Protein AF-A0A371ECV0-F1 (afdb_monomer_lite)

Foldseek 3Di:
DDQAQVNLLVCCCCPVQVFPHDADPCLVVLLVLLVVLVVVLVVDPDPLVLLVVVVQLPAAADPPDAWEKEWEKECDPQFPPPFRIKIKIATQGQWDDSVNLVLQLDRFDHPCVPVLALLDDPQTSCSVVNLVVWAQKKWKAAPNATWIFGQAQDPRRRHGRRRIDGDDPGNDPVSVDVRVPVPDDDTRRMMMMGRGDPVCPVVVLVSQQPDDLCSCVSRDRNFKYWYFYDYPDPVPGDHWTKIKGKDWDDPFPDDPFKTWTKIKIWMDTPPDDIDIWIWIKIKGKDADDPVRDDPSPVVHGIDMKIKIWTDDDDPDDDDDDRDIFIDDSPDPDDPRDPDDPPPPPPPDDDDDD

pLDDT: mean 78.39, std 19.93, range [19.22, 98.5]

Sequence (353 aa):
MEMRPKEHIEKIRRTKFSIGGEPNPLREDLHQATKNLSTELYAKDVHFLMELVQNAEDNKYVEGVRPSLEFIITSRDITATGAPATLLIFNNEKGFSPENVESICSVGRSTKKGNRSSGYIGEKGIGFKSVFLLTAYPYIFSNGYQIRFSEKPCPHCDIGYIVPEWVEEKPTLNDIKQIYGAGAGSLPTTTIILPLKPDKVKPVKQQLSSIHPEVLLFLSKIRHLSVREDNEDPEMNTVNAVSISREINFCTRKNMNAESYTLHLSAGENGGSEKECSYYMWKQKFPVRLENVVERREDVEEWVITLAFPNQERLQSGSSFPGVYAFLPTEMILSWLHQGRQLSWTISGTKGY

Secondary structure (DSSP, 8-state):
-PPPHHHHHHHHHHHHS-TTSSPPTTHHHHHHHHHHHHHHHHTS---HHHHHHHHHHHS---TT---EEEEEEES--TTSS--S-EEEEEE-SS---HHHHHHHTSSS--TTTT-GGGS----STTTTGGGGGT-SS-EEEETTEEEE--SSPPTTT---SS--EE-SSSS-HHHHHHHH-TT--SPPSEEEEEE--GGGHHHHHHHHHT--GGGGSS-SS--EEEEEE--SSGGG--S--EEEEEEEE-----BTTEEEEEEEEEEEETT-PPEEEEEEEEEEEEEPPGGG--GGGTT--EEEEEEEEEESS-SSSS--S-PPEEE----SS------S-------------

Radius of gyration: 22.37 Å; chains: 1; bounding box: 45×52×75 Å

Organism: Mucuna pruriens (NCBI:txid157652)

Structure (mmCIF, N/CA/C/O backbone):
data_AF-A0A371ECV0-F1
#
_entry.id   AF-A0A371ECV0-F1
#
loop_
_atom_site.group_PDB
_atom_site.id
_atom_site.type_symbol
_atom_site.label_atom_id
_atom_site.label_alt_id
_atom_site.label_comp_id
_atom_site.label_asym_id
_atom_site.label_entity_id
_atom_site.label_seq_id
_atom_site.pdbx_PDB_ins_code
_atom_site.Cartn_x
_atom_site.Cartn_y
_atom_site.Cartn_z
_atom_site.occupancy
_atom_site.B_iso_or_equiv
_atom_site.auth_seq_id
_atom_site.auth_comp_id
_atom_site.auth_asym_id
_atom_site.auth_atom_id
_atom_site.pdbx_PDB_model_num
ATOM 1 N N . MET A 1 1 ? 10.921 21.105 20.331 1.00 53.41 1 MET A N 1
ATOM 2 C CA . MET A 1 1 ? 10.938 19.637 20.479 1.00 53.41 1 MET A CA 1
ATOM 3 C C . MET A 1 1 ? 9.959 19.095 19.455 1.00 53.41 1 MET A C 1
ATOM 5 O O . MET A 1 1 ? 8.848 19.608 19.389 1.00 53.41 1 MET A O 1
ATOM 9 N N . GLU A 1 2 ? 10.402 18.199 18.580 1.00 75.94 2 GLU A N 1
ATOM 10 C CA . GLU A 1 2 ? 9.557 17.625 17.527 1.00 75.94 2 GLU A CA 1
ATOM 11 C C . GLU A 1 2 ? 8.497 16.710 18.168 1.00 75.94 2 GLU A C 1
ATOM 13 O O . GLU A 1 2 ? 8.803 15.976 19.108 1.00 75.94 2 GLU A O 1
ATOM 18 N N . MET A 1 3 ? 7.238 16.823 17.736 1.00 88.25 3 MET A N 1
ATOM 19 C CA . MET A 1 3 ? 6.114 16.068 18.308 1.00 88.25 3 MET A CA 1
ATOM 20 C C . MET A 1 3 ? 6.253 14.585 17.964 1.00 88.25 3 MET A C 1
ATOM 22 O O . MET A 1 3 ? 6.471 14.247 16.800 1.00 88.25 3 MET A O 1
ATOM 26 N N . ARG A 1 4 ? 6.103 13.687 18.945 1.00 95.75 4 ARG A N 1
ATOM 27 C CA . ARG A 1 4 ? 6.217 12.246 18.673 1.00 95.75 4 ARG A CA 1
ATOM 28 C C . ARG A 1 4 ? 5.058 11.772 17.784 1.00 95.75 4 ARG A C 1
ATOM 30 O O . ARG A 1 4 ? 3.947 12.279 17.941 1.00 95.75 4 ARG A O 1
ATOM 37 N N . PRO A 1 5 ? 5.245 10.746 16.928 1.00 97.06 5 PRO A N 1
ATOM 38 C CA . PRO A 1 5 ? 4.181 10.229 16.062 1.00 97.06 5 PRO A CA 1
ATOM 39 C C . PRO A 1 5 ? 2.868 9.921 16.797 1.00 97.06 5 PRO A C 1
ATOM 41 O O . PRO A 1 5 ? 1.806 10.337 16.348 1.00 97.06 5 PRO A O 1
ATOM 44 N N . LYS A 1 6 ? 2.926 9.284 17.975 1.00 97.50 6 LYS A N 1
ATOM 45 C CA . LYS A 1 6 ? 1.734 8.995 18.795 1.00 97.50 6 LYS A CA 1
ATOM 46 C C . LYS A 1 6 ? 1.015 10.260 19.267 1.00 97.50 6 LYS A C 1
ATOM 48 O O . LYS A 1 6 ? -0.201 10.353 19.161 1.00 97.50 6 LYS A O 1
ATOM 53 N N . GLU A 1 7 ? 1.765 11.254 19.740 1.00 97.44 7 GLU A N 1
ATOM 54 C CA . GLU A 1 7 ? 1.213 12.549 20.167 1.00 97.44 7 GLU A CA 1
ATOM 55 C C . GLU A 1 7 ? 0.573 13.293 18.995 1.00 97.44 7 GLU A C 1
ATOM 57 O O . GLU A 1 7 ? -0.466 13.930 19.157 1.00 97.44 7 GLU A O 1
ATOM 62 N N . HIS A 1 8 ? 1.160 13.174 17.803 1.00 97.44 8 HIS A N 1
ATOM 63 C CA . HIS A 1 8 ? 0.587 13.730 16.588 1.00 97.44 8 HIS A CA 1
ATOM 64 C C . HIS A 1 8 ? -0.753 13.068 16.235 1.00 97.44 8 HIS A C 1
ATOM 66 O O . HIS A 1 8 ? -1.715 13.774 15.940 1.00 97.44 8 HIS A O 1
ATOM 72 N N . ILE A 1 9 ? -0.864 11.740 16.343 1.00 97.75 9 ILE A N 1
ATOM 73 C CA . ILE A 1 9 ? -2.137 11.032 16.132 1.00 97.75 9 ILE A CA 1
ATOM 74 C C . ILE A 1 9 ? -3.191 11.447 17.159 1.00 97.75 9 ILE A C 1
ATOM 76 O O . ILE A 1 9 ? -4.319 11.756 16.775 1.00 97.75 9 ILE A O 1
ATOM 80 N N . GLU A 1 10 ? -2.834 11.535 18.440 1.00 96.44 10 GLU A N 1
ATOM 81 C CA . GLU A 1 10 ? -3.758 12.013 19.475 1.00 96.44 10 GLU A CA 1
ATOM 82 C C . GLU A 1 10 ? -4.194 13.462 19.233 1.00 96.44 10 GLU A C 1
ATOM 84 O O . GLU A 1 10 ? -5.368 13.802 19.397 1.00 96.44 10 GLU A O 1
ATOM 89 N N . LYS A 1 11 ? -3.284 14.317 18.750 1.00 95.88 11 LYS A N 1
ATOM 90 C CA . LYS A 1 11 ? -3.629 15.672 18.323 1.00 95.88 11 LYS A CA 1
ATOM 91 C C . LYS A 1 11 ? -4.649 15.645 17.187 1.00 95.88 11 LYS A C 1
ATOM 93 O O . LYS A 1 11 ? -5.666 16.311 17.329 1.00 95.88 11 LYS A O 1
ATOM 98 N N . ILE A 1 12 ? -4.435 14.864 16.124 1.00 95.12 12 ILE A N 1
ATOM 99 C CA . ILE A 1 12 ? -5.395 14.729 15.011 1.00 95.12 12 ILE A CA 1
ATOM 100 C C . ILE A 1 12 ? -6.765 14.284 15.535 1.00 95.12 12 ILE A C 1
ATOM 102 O O . ILE A 1 12 ? -7.786 14.888 15.205 1.00 95.12 12 ILE A O 1
ATOM 106 N N . ARG A 1 13 ? -6.800 13.250 16.382 1.00 95.38 13 ARG A N 1
ATOM 107 C CA . ARG A 1 13 ? -8.036 12.724 16.983 1.00 95.38 13 ARG A CA 1
ATOM 108 C C . ARG A 1 13 ? -8.786 13.795 17.772 1.00 95.38 13 ARG A C 1
ATOM 110 O O . ARG A 1 13 ? -9.998 13.939 17.607 1.00 95.38 13 ARG A O 1
ATOM 117 N N . ARG A 1 14 ? -8.070 14.591 18.565 1.00 94.12 14 ARG A N 1
ATOM 118 C CA . ARG A 1 14 ? -8.653 15.665 19.372 1.00 94.12 14 ARG A CA 1
ATOM 119 C C . ARG A 1 14 ? -9.079 16.877 18.545 1.00 94.12 14 ARG A C 1
ATOM 121 O O . ARG A 1 14 ? -10.154 17.410 18.779 1.00 94.12 14 ARG A O 1
ATOM 128 N N . THR A 1 15 ? -8.256 17.349 17.611 1.00 91.75 15 THR A N 1
ATOM 129 C CA . THR A 1 15 ? -8.499 18.620 16.907 1.00 91.75 15 THR A CA 1
ATOM 130 C C . THR A 1 15 ? -9.380 18.463 15.677 1.00 91.75 15 THR A C 1
ATOM 132 O O . THR A 1 15 ? -10.211 19.324 15.413 1.00 91.75 15 THR A O 1
ATOM 135 N N . LYS A 1 16 ? -9.209 17.381 14.912 1.00 90.31 16 LYS A N 1
ATOM 136 C CA . LYS A 1 16 ? -9.927 17.157 13.649 1.00 90.31 16 LYS A CA 1
ATOM 137 C C . LYS A 1 16 ? -11.247 16.425 13.854 1.00 90.31 16 LYS A C 1
ATOM 139 O O . LYS A 1 16 ? -12.219 16.698 13.156 1.00 90.31 16 LYS A O 1
ATOM 144 N N . PHE A 1 17 ? -11.269 15.498 14.808 1.00 91.94 17 PHE A N 1
ATOM 145 C CA . PHE A 1 17 ? -12.414 14.622 15.061 1.00 91.94 17 PHE A CA 1
ATOM 146 C C . PHE A 1 17 ? -13.107 14.890 16.402 1.00 91.94 17 PHE A C 1
ATOM 148 O O . PHE A 1 17 ? -14.064 14.191 16.726 1.00 91.94 17 PHE A O 1
ATOM 155 N N . SER A 1 18 ? -12.646 15.889 17.164 1.00 92.31 18 SER A N 1
ATOM 156 C CA . SER A 1 18 ? -13.195 16.274 18.473 1.00 92.31 18 SER A CA 1
ATOM 157 C C . SER A 1 18 ? -13.325 15.123 19.478 1.00 92.31 18 SER A C 1
ATOM 159 O O . SER A 1 18 ? -14.184 15.138 20.357 1.00 92.31 18 SER A O 1
ATOM 161 N N . ILE A 1 19 ? -12.471 14.101 19.375 1.00 91.50 19 ILE A N 1
ATOM 162 C CA . ILE A 1 19 ? -12.498 12.962 20.295 1.00 91.50 19 ILE A CA 1
ATOM 163 C C . ILE A 1 19 ? -11.961 13.417 21.659 1.00 91.50 19 ILE A C 1
ATOM 165 O O . ILE A 1 19 ? -10.854 13.947 21.751 1.00 91.50 19 ILE A O 1
ATOM 169 N N . GLY A 1 20 ? -12.750 13.207 22.718 1.00 87.31 20 GLY A N 1
ATOM 170 C CA . GLY A 1 20 ? -12.409 13.628 24.084 1.00 87.31 20 GLY A CA 1
ATOM 171 C C . GLY A 1 20 ? -12.594 15.127 24.356 1.00 87.31 20 GLY A C 1
ATOM 172 O O . GLY A 1 20 ? -12.085 15.625 25.358 1.00 87.31 20 GLY A O 1
ATOM 173 N N . GLY A 1 21 ? -13.283 15.849 23.469 1.00 85.94 21 GLY A N 1
ATOM 174 C CA . GLY A 1 21 ? -13.656 17.254 23.646 1.00 85.94 21 GLY A CA 1
ATOM 175 C C . GLY A 1 21 ? -15.133 17.500 23.340 1.00 85.94 21 GLY A C 1
ATOM 176 O O . GLY A 1 21 ? -15.927 16.562 23.280 1.00 85.94 21 GLY A O 1
ATOM 177 N N . GLU A 1 22 ? -15.487 18.769 23.134 1.00 82.81 22 GLU A N 1
ATOM 178 C CA . GLU A 1 22 ? -16.849 19.166 22.759 1.00 82.81 22 GLU A CA 1
ATOM 179 C C . GLU A 1 22 ? -17.249 18.612 21.380 1.00 82.81 22 GLU A C 1
ATOM 181 O O . GLU A 1 22 ? -16.405 18.571 20.476 1.00 82.81 22 GLU A O 1
ATOM 186 N N . PRO A 1 23 ? -18.521 18.218 21.177 1.00 77.19 23 PRO A N 1
ATOM 187 C CA . PRO A 1 23 ? -18.992 17.677 19.906 1.00 77.19 23 PRO A CA 1
ATOM 188 C C . PRO A 1 23 ? -18.685 18.600 18.718 1.00 77.19 23 PRO A C 1
ATOM 190 O O . PRO A 1 23 ? -18.975 19.794 18.747 1.00 77.19 23 PRO A O 1
ATOM 193 N N . ASN A 1 24 ? -18.122 18.039 17.642 1.00 80.69 24 ASN A N 1
ATOM 194 C CA . ASN A 1 24 ? -17.885 18.790 16.410 1.00 80.69 24 ASN A CA 1
ATOM 195 C C . ASN A 1 24 ? -19.232 19.130 15.737 1.00 80.69 24 ASN A C 1
ATOM 197 O O . ASN A 1 24 ? -19.946 18.194 15.365 1.00 80.69 24 ASN A O 1
ATOM 201 N N . PRO A 1 25 ? -19.572 20.413 15.507 1.00 80.44 25 PRO A N 1
ATOM 202 C CA . PRO A 1 25 ? -20.810 20.781 14.817 1.00 80.44 25 PRO A CA 1
ATOM 203 C C . PRO A 1 25 ? -20.871 20.268 13.368 1.00 80.44 25 PRO A C 1
ATOM 205 O O . PRO A 1 25 ? -21.957 20.085 12.839 1.00 80.44 25 PRO A O 1
ATOM 208 N N . LEU A 1 26 ? -19.725 19.980 12.737 1.00 81.81 26 LEU A N 1
ATOM 209 C CA . LEU A 1 26 ? -19.626 19.432 11.375 1.00 81.81 26 LEU A CA 1
ATOM 210 C C . LEU A 1 26 ? -19.550 17.895 11.344 1.00 81.81 26 LEU A C 1
ATOM 212 O O . LEU A 1 26 ? -19.159 17.302 10.337 1.00 81.81 26 LEU A O 1
ATOM 216 N N . ARG A 1 27 ? -19.859 17.222 12.459 1.00 83.00 27 ARG A N 1
ATOM 217 C CA . ARG A 1 27 ? -19.778 15.758 12.561 1.00 83.00 27 ARG A CA 1
ATOM 218 C C . ARG A 1 27 ? -20.684 15.059 11.549 1.00 83.00 27 ARG A C 1
ATOM 220 O O . ARG A 1 27 ? -20.231 14.118 10.902 1.00 83.00 27 ARG A O 1
ATOM 227 N N . GLU A 1 28 ? -21.928 15.511 11.412 1.00 82.06 28 GLU A N 1
ATOM 228 C CA . GLU A 1 28 ? -22.898 14.915 10.483 1.00 82.06 28 GLU A CA 1
ATOM 229 C C . GLU A 1 28 ? -22.454 15.079 9.025 1.00 82.06 28 GLU A C 1
ATOM 231 O O . GLU A 1 28 ? -22.480 14.112 8.264 1.00 82.06 28 GLU A O 1
ATOM 236 N N . ASP A 1 29 ? -21.936 16.255 8.658 1.00 84.12 29 ASP A N 1
ATOM 237 C CA . ASP A 1 29 ? -21.390 16.508 7.321 1.00 84.12 29 ASP A CA 1
ATOM 238 C C . ASP A 1 29 ? -20.205 15.587 7.010 1.00 84.12 29 ASP A C 1
ATOM 240 O O . ASP A 1 29 ? -20.117 15.014 5.922 1.00 84.12 29 ASP A O 1
ATOM 244 N N . LEU A 1 30 ? -19.294 15.400 7.972 1.00 85.06 30 LEU A N 1
ATOM 245 C CA . LEU A 1 30 ? -18.165 14.480 7.826 1.00 85.06 30 LEU A CA 1
ATOM 246 C C . LEU A 1 30 ? -18.630 13.027 7.715 1.00 85.06 30 LEU A C 1
ATOM 248 O O . LEU A 1 30 ? -18.122 12.293 6.864 1.00 85.06 30 LEU A O 1
ATOM 252 N N . HIS A 1 31 ? -19.607 12.617 8.525 1.00 84.50 31 HIS A N 1
ATOM 253 C CA . HIS A 1 31 ? -20.212 11.293 8.431 1.00 84.50 31 HIS A CA 1
ATOM 254 C C . HIS A 1 31 ? -20.798 11.068 7.030 1.00 84.50 31 HIS A C 1
ATOM 256 O O . HIS A 1 31 ? -20.428 10.108 6.346 1.00 84.50 31 HIS A O 1
ATOM 262 N N . GLN A 1 32 ? -21.620 11.999 6.541 1.00 83.06 32 GLN A N 1
ATOM 263 C CA . GLN A 1 32 ? -22.223 11.911 5.214 1.00 83.06 32 GLN A CA 1
ATOM 264 C C . GLN A 1 32 ? -21.167 11.926 4.099 1.00 83.06 32 GLN A C 1
ATOM 266 O O . GLN A 1 32 ? -21.267 11.154 3.144 1.00 83.06 32 GLN A O 1
ATOM 271 N N . ALA A 1 33 ? -20.107 12.72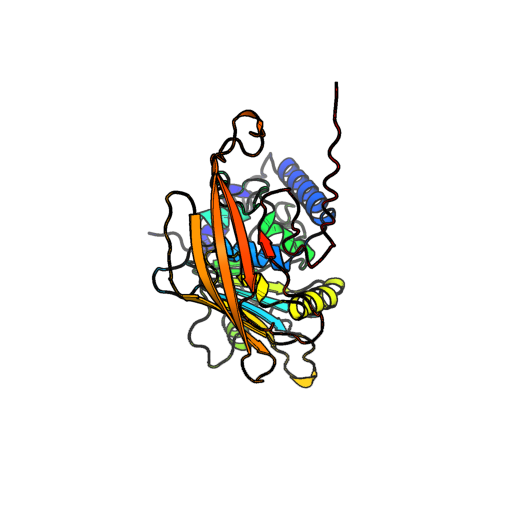5 4.234 1.00 84.75 33 ALA A N 1
ATOM 272 C CA . ALA A 1 33 ? -19.000 12.742 3.283 1.00 84.75 33 ALA A CA 1
ATOM 273 C C . ALA A 1 33 ? -18.264 11.390 3.233 1.00 84.75 33 ALA A C 1
ATOM 275 O O . ALA A 1 33 ? -17.929 10.910 2.149 1.00 84.75 33 ALA A O 1
ATOM 276 N N . THR A 1 34 ? -18.060 10.727 4.378 1.00 83.75 34 THR A N 1
ATOM 277 C CA . THR A 1 34 ? -17.475 9.373 4.408 1.00 83.75 34 THR A CA 1
ATOM 278 C C . THR A 1 34 ? -18.406 8.295 3.850 1.00 83.75 34 THR A C 1
ATOM 280 O O . THR A 1 34 ? -17.932 7.352 3.218 1.00 83.75 34 THR A O 1
ATOM 283 N N . LYS A 1 35 ? -19.726 8.455 3.994 1.00 81.81 35 LYS A N 1
ATOM 284 C CA . LYS A 1 35 ? -20.732 7.573 3.379 1.00 81.81 35 LYS A CA 1
ATOM 285 C C . LYS A 1 35 ? -20.807 7.738 1.855 1.00 81.81 35 LYS A C 1
ATOM 287 O O . LYS A 1 35 ? -20.969 6.767 1.119 1.00 81.81 35 LYS A O 1
ATOM 292 N N . ASN A 1 36 ? -20.645 8.961 1.359 1.00 80.62 36 ASN A N 1
ATOM 293 C CA . ASN A 1 36 ? -20.544 9.208 -0.078 1.00 80.62 36 ASN A CA 1
ATOM 294 C C . ASN A 1 36 ? -19.244 8.610 -0.635 1.00 80.62 36 ASN A C 1
ATOM 296 O O . ASN A 1 36 ? -19.271 7.924 -1.653 1.00 80.62 36 ASN A O 1
ATOM 300 N N . LEU A 1 37 ? -18.126 8.782 0.085 1.00 79.75 37 LEU A N 1
ATOM 301 C CA . LEU A 1 37 ? -16.847 8.156 -0.253 1.00 79.75 37 LEU A CA 1
ATOM 302 C C . LEU A 1 37 ? -16.967 6.630 -0.354 1.00 79.75 37 LEU A C 1
ATOM 304 O O . LEU A 1 37 ? -16.454 6.056 -1.309 1.00 79.75 37 LEU A O 1
ATOM 308 N N . SER A 1 38 ? -17.634 5.966 0.595 1.00 78.81 38 SER A N 1
ATOM 309 C CA . SER A 1 38 ? -17.817 4.512 0.525 1.00 78.81 38 SER A CA 1
ATOM 310 C C . SER A 1 38 ? -18.621 4.100 -0.707 1.00 78.81 38 SER A C 1
ATOM 312 O O . SER A 1 38 ? -18.230 3.173 -1.410 1.00 78.81 38 SER A O 1
ATOM 314 N N . THR A 1 39 ? -19.687 4.834 -1.029 1.00 77.88 39 THR A N 1
ATOM 315 C CA . THR A 1 39 ? -20.500 4.585 -2.228 1.00 77.88 39 THR A CA 1
ATOM 316 C C . THR A 1 39 ? -19.664 4.706 -3.507 1.00 77.88 39 THR A C 1
ATOM 318 O O . THR A 1 39 ? -19.722 3.827 -4.364 1.00 77.88 39 THR A O 1
ATOM 321 N N . GLU A 1 40 ? -18.829 5.745 -3.618 1.00 73.31 40 GLU A N 1
ATOM 322 C CA . GLU A 1 40 ? -17.918 5.921 -4.758 1.00 73.31 40 GLU A CA 1
ATOM 323 C C . GLU A 1 40 ? -16.847 4.826 -4.842 1.00 73.31 40 GLU A C 1
ATOM 325 O O . GLU A 1 40 ? -16.515 4.377 -5.938 1.00 73.31 40 GLU A O 1
ATOM 330 N N . LEU A 1 41 ? -16.309 4.389 -3.698 1.00 74.81 41 LEU A N 1
ATOM 331 C CA . LEU A 1 41 ? -15.322 3.311 -3.637 1.00 74.81 41 LEU A CA 1
ATOM 332 C C . LEU A 1 41 ? -15.897 2.008 -4.197 1.00 74.81 41 LEU A C 1
ATOM 334 O O . LEU A 1 41 ? -15.266 1.384 -5.046 1.00 74.81 41 LEU A O 1
ATOM 338 N N . TYR A 1 42 ? -17.094 1.620 -3.750 1.00 70.25 42 TYR A N 1
ATOM 339 C CA . TYR A 1 42 ? -17.726 0.352 -4.125 1.00 70.25 42 TYR A CA 1
ATOM 340 C C . TYR A 1 42 ? -18.332 0.340 -5.534 1.00 70.25 42 TYR A C 1
ATOM 342 O O . TYR A 1 42 ? -18.571 -0.736 -6.074 1.00 70.25 42 TYR A O 1
ATOM 350 N N . ALA A 1 43 ? -18.552 1.505 -6.147 1.00 65.75 43 ALA A N 1
ATOM 351 C CA . ALA A 1 43 ? -19.011 1.611 -7.532 1.00 65.75 43 ALA A CA 1
ATOM 352 C C . ALA A 1 43 ? -17.880 1.467 -8.569 1.00 65.75 43 ALA A C 1
ATOM 354 O O . ALA A 1 43 ? -18.151 1.417 -9.768 1.00 65.75 43 ALA A O 1
ATOM 355 N N . LYS A 1 44 ? -16.614 1.459 -8.137 1.00 62.28 44 LYS A N 1
ATOM 356 C CA . LYS A 1 44 ? -15.456 1.511 -9.029 1.00 62.28 44 LYS A CA 1
ATOM 357 C C . LYS A 1 44 ? -14.927 0.105 -9.328 1.00 62.28 44 LYS A C 1
ATOM 359 O O . LYS A 1 44 ? -14.602 -0.650 -8.413 1.00 62.28 44 LYS A O 1
ATOM 364 N N . ASP A 1 45 ? -14.740 -0.201 -10.610 1.00 57.38 45 ASP A N 1
ATOM 365 C CA . ASP A 1 45 ? -13.907 -1.326 -11.041 1.00 57.38 45 ASP A CA 1
ATOM 366 C C . ASP A 1 45 ? -12.441 -0.983 -10.751 1.00 57.38 45 ASP A C 1
ATOM 368 O O . ASP A 1 45 ? -11.806 -0.191 -11.453 1.00 57.38 45 ASP A O 1
ATOM 372 N N . VAL A 1 46 ? -11.914 -1.512 -9.646 1.00 59.50 46 VAL A N 1
ATOM 373 C CA . VAL A 1 46 ? -10.574 -1.166 -9.163 1.00 59.50 46 VAL A CA 1
ATOM 374 C C . VAL A 1 46 ? -9.582 -2.293 -9.422 1.00 59.50 46 VAL A C 1
ATOM 376 O O . VAL A 1 46 ? -9.647 -3.371 -8.830 1.00 59.50 46 VAL A O 1
ATOM 379 N N . HIS A 1 47 ? -8.574 -1.989 -10.238 1.00 71.50 47 HIS A N 1
ATOM 380 C CA . HIS A 1 47 ? -7.316 -2.731 -10.274 1.00 71.50 47 HIS A CA 1
ATOM 381 C C . HIS A 1 47 ? -6.460 -2.347 -9.057 1.00 71.50 47 HIS A C 1
ATOM 383 O O . HIS A 1 47 ? -5.548 -1.527 -9.172 1.00 71.50 47 HIS A O 1
ATOM 389 N N . PHE A 1 48 ? -6.764 -2.917 -7.883 1.00 79.19 48 PHE A N 1
ATOM 390 C CA . PHE A 1 48 ? -6.143 -2.515 -6.608 1.00 79.19 48 PHE A CA 1
ATOM 391 C C . PHE A 1 48 ? -4.616 -2.574 -6.663 1.00 79.19 48 PHE A C 1
ATOM 393 O O . PHE A 1 48 ? -3.935 -1.709 -6.117 1.00 79.19 48 PHE A O 1
ATOM 400 N N . LEU A 1 49 ? -4.078 -3.585 -7.352 1.00 83.44 49 LEU A N 1
ATOM 401 C CA . LEU A 1 49 ? -2.645 -3.780 -7.469 1.00 83.44 49 LEU A CA 1
ATOM 402 C C . LEU A 1 49 ? -1.990 -2.576 -8.148 1.00 83.44 49 LEU A C 1
ATOM 404 O O . LEU A 1 49 ? -1.014 -2.038 -7.635 1.00 83.44 49 LEU A O 1
ATOM 408 N N . MET A 1 50 ? -2.553 -2.121 -9.269 1.00 80.69 50 MET A N 1
ATOM 409 C CA . MET A 1 50 ? -2.011 -0.977 -9.998 1.00 80.69 50 MET A CA 1
ATOM 410 C C . MET A 1 50 ? -2.135 0.314 -9.197 1.00 80.69 50 MET A C 1
ATOM 412 O O . MET A 1 50 ? -1.236 1.144 -9.264 1.00 80.69 50 MET A O 1
ATOM 416 N N . GLU A 1 51 ? -3.186 0.477 -8.392 1.00 81.50 51 GLU A N 1
ATOM 417 C CA . GLU A 1 51 ? -3.297 1.631 -7.495 1.00 81.50 51 GLU A CA 1
ATOM 418 C C . GLU A 1 51 ? -2.230 1.608 -6.386 1.00 81.50 51 GLU A C 1
ATOM 420 O O . GLU A 1 51 ? -1.647 2.643 -6.070 1.00 81.50 51 GLU A O 1
ATOM 425 N N . LEU A 1 52 ? -1.909 0.436 -5.827 1.00 87.62 52 LEU A N 1
ATOM 426 C CA . LEU A 1 52 ? -0.816 0.287 -4.858 1.00 87.62 52 LEU A CA 1
ATOM 427 C C . LEU A 1 52 ? 0.556 0.545 -5.498 1.00 87.62 52 LEU A C 1
ATOM 429 O O . LEU A 1 52 ? 1.382 1.243 -4.909 1.00 87.62 52 LEU A O 1
ATOM 433 N N . VAL A 1 53 ? 0.778 0.048 -6.720 1.00 87.75 53 VAL A N 1
ATOM 434 C CA . VAL A 1 53 ? 1.989 0.332 -7.506 1.00 87.75 53 VAL A CA 1
ATOM 435 C C . VAL A 1 53 ? 2.115 1.829 -7.785 1.00 87.75 53 VAL A C 1
ATOM 437 O O . VAL A 1 53 ? 3.187 2.394 -7.595 1.00 87.75 53 VAL A O 1
ATOM 440 N N . GLN A 1 54 ? 1.025 2.496 -8.169 1.00 82.62 54 GLN A N 1
ATOM 441 C CA . GLN A 1 54 ? 0.999 3.945 -8.390 1.00 82.62 54 GLN A CA 1
ATOM 442 C C . GLN A 1 54 ? 1.254 4.738 -7.107 1.00 82.62 54 GLN A C 1
ATOM 444 O O . GLN A 1 54 ? 1.989 5.722 -7.129 1.00 82.62 54 GLN A O 1
ATOM 449 N N . ASN A 1 55 ? 0.697 4.303 -5.974 1.00 84.69 55 ASN A N 1
ATOM 450 C CA . ASN A 1 55 ? 0.974 4.933 -4.685 1.00 84.69 55 ASN A CA 1
ATOM 451 C C . ASN A 1 55 ? 2.472 4.881 -4.357 1.00 84.69 55 ASN A C 1
ATOM 453 O O . ASN A 1 55 ? 3.028 5.898 -3.949 1.00 84.69 55 ASN A O 1
ATOM 457 N N . ALA A 1 56 ? 3.131 3.745 -4.600 1.00 89.44 56 ALA A N 1
ATOM 458 C CA . ALA A 1 56 ? 4.577 3.627 -4.439 1.00 89.44 56 ALA A CA 1
ATOM 459 C C . ALA A 1 56 ? 5.342 4.481 -5.471 1.00 89.44 56 ALA A C 1
ATOM 461 O O . ALA A 1 56 ? 6.262 5.210 -5.122 1.00 89.44 56 ALA A O 1
ATOM 462 N N . GLU A 1 57 ? 4.930 4.472 -6.736 1.00 85.12 57 GLU A N 1
ATOM 463 C CA . GLU A 1 57 ? 5.535 5.286 -7.796 1.00 85.12 57 GLU A CA 1
ATOM 464 C C . GLU A 1 57 ? 5.487 6.797 -7.493 1.00 85.12 57 GLU A C 1
ATOM 466 O O . GLU A 1 57 ? 6.424 7.542 -7.798 1.00 85.12 57 GLU A O 1
ATOM 471 N N . ASP A 1 58 ? 4.440 7.261 -6.815 1.00 83.94 58 ASP A N 1
ATOM 472 C CA . ASP A 1 58 ? 4.291 8.658 -6.414 1.00 83.94 58 ASP A CA 1
ATOM 473 C C . ASP A 1 58 ? 5.147 9.051 -5.199 1.00 83.94 58 ASP A C 1
ATOM 475 O O . ASP A 1 58 ? 5.378 10.247 -4.981 1.00 83.94 58 ASP A O 1
ATOM 479 N N . ASN A 1 59 ? 5.687 8.084 -4.454 1.00 89.31 59 ASN A N 1
ATOM 480 C CA . ASN A 1 59 ? 6.495 8.344 -3.266 1.00 89.31 59 ASN A CA 1
ATOM 481 C C . ASN A 1 59 ? 7.838 9.015 -3.588 1.00 89.31 59 ASN A C 1
ATOM 483 O O . ASN A 1 59 ? 8.288 9.131 -4.739 1.00 89.31 59 ASN A O 1
ATOM 487 N N . LYS A 1 60 ? 8.491 9.504 -2.531 1.00 91.44 60 LYS A N 1
ATOM 488 C CA . LYS A 1 60 ? 9.842 10.067 -2.593 1.00 91.44 60 LYS A CA 1
ATOM 489 C C . LYS A 1 60 ? 10.831 9.043 -2.059 1.00 91.44 60 LYS A C 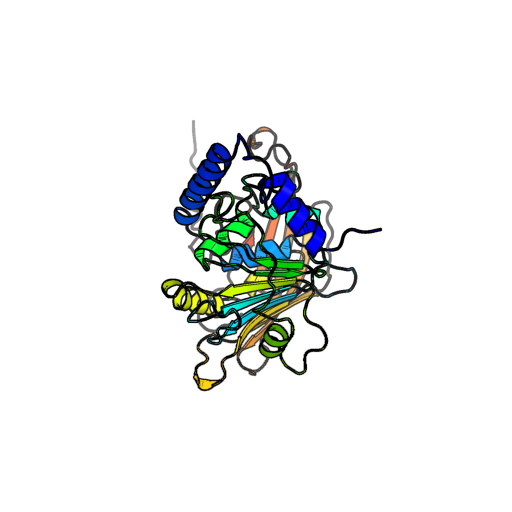1
ATOM 491 O O . LYS A 1 60 ? 10.633 8.498 -0.982 1.00 91.44 60 LYS A O 1
ATOM 496 N N . TYR A 1 61 ? 11.936 8.860 -2.767 1.00 93.94 61 TYR A N 1
ATOM 497 C CA . TYR A 1 61 ? 13.011 7.953 -2.374 1.00 93.94 61 TYR A CA 1
ATOM 498 C C . TYR A 1 61 ? 14.258 8.753 -1.998 1.00 93.94 61 TYR A C 1
ATOM 500 O O . TYR A 1 61 ? 14.432 9.895 -2.435 1.00 93.94 61 TYR A O 1
ATOM 508 N N . VAL A 1 62 ? 15.092 8.193 -1.123 1.00 94.00 62 VAL A N 1
ATOM 509 C CA . VAL A 1 62 ? 16.409 8.763 -0.803 1.00 94.00 62 VAL A CA 1
ATOM 510 C C . VAL A 1 62 ? 17.316 8.621 -2.028 1.00 94.00 62 VAL A C 1
ATOM 512 O O . VAL A 1 62 ? 17.178 7.678 -2.802 1.00 94.00 62 VAL A O 1
ATOM 515 N N . GLU A 1 63 ? 18.222 9.568 -2.250 1.00 91.81 63 GLU A N 1
ATOM 516 C CA . GLU A 1 63 ? 19.171 9.462 -3.358 1.00 91.81 63 GLU A CA 1
ATOM 517 C C . GLU A 1 63 ? 20.094 8.247 -3.172 1.00 91.81 63 GLU A C 1
ATOM 519 O O . GLU A 1 63 ? 20.475 7.907 -2.054 1.00 91.81 63 GLU A O 1
ATOM 524 N N . GLY A 1 64 ? 20.414 7.555 -4.266 1.00 89.25 64 GLY A N 1
ATOM 525 C CA . GLY A 1 64 ? 21.283 6.375 -4.247 1.00 89.25 64 GLY A CA 1
ATOM 526 C C . GLY A 1 64 ? 20.614 5.065 -3.811 1.00 89.25 64 GLY A C 1
ATOM 527 O O . GLY A 1 64 ? 21.190 4.005 -4.046 1.00 89.25 64 GLY A O 1
ATOM 528 N N . VAL A 1 65 ? 19.396 5.084 -3.252 1.00 91.88 65 VAL A N 1
ATOM 529 C CA . VAL A 1 65 ? 18.652 3.838 -2.992 1.00 91.88 65 VAL A CA 1
ATOM 530 C C . VAL A 1 65 ? 17.980 3.348 -4.270 1.00 91.88 65 VAL A C 1
ATOM 532 O O . VAL A 1 65 ? 17.578 4.139 -5.123 1.00 91.88 65 VAL A O 1
ATOM 535 N N . ARG A 1 66 ? 17.820 2.031 -4.399 1.00 93.12 66 ARG A N 1
ATOM 536 C CA . ARG A 1 66 ? 17.043 1.414 -5.478 1.00 93.12 66 ARG A CA 1
ATOM 537 C C . ARG A 1 66 ? 15.571 1.330 -5.045 1.00 93.12 66 ARG A C 1
ATOM 539 O O . ARG A 1 66 ? 15.287 0.525 -4.162 1.00 93.12 66 ARG A O 1
ATOM 546 N N . PRO A 1 67 ? 14.635 2.109 -5.625 1.00 95.75 67 PRO A N 1
ATOM 547 C CA . PRO A 1 67 ? 13.232 2.077 -5.212 1.00 95.75 67 PRO A CA 1
ATOM 548 C C . PRO A 1 67 ? 12.611 0.695 -5.437 1.00 95.75 67 PRO A C 1
ATOM 550 O O . PRO A 1 67 ? 12.658 0.175 -6.557 1.00 95.75 67 PRO A O 1
ATOM 553 N N . SER A 1 68 ? 12.040 0.109 -4.388 1.00 95.50 68 SER A N 1
ATOM 554 C CA . SER A 1 68 ? 11.501 -1.251 -4.394 1.00 95.50 68 SER A CA 1
ATOM 555 C C . SER A 1 68 ? 10.114 -1.322 -3.769 1.00 95.50 68 SER A C 1
ATOM 557 O O . SER A 1 68 ? 9.830 -0.660 -2.770 1.00 95.50 68 SER A O 1
ATOM 559 N N . LEU A 1 69 ? 9.254 -2.145 -4.360 1.00 96.50 69 LEU A N 1
ATOM 560 C CA . LEU A 1 69 ? 7.918 -2.453 -3.867 1.00 96.50 69 LEU A CA 1
ATOM 561 C C . LEU A 1 69 ? 7.768 -3.967 -3.750 1.00 96.50 69 LEU A C 1
ATOM 563 O O . LEU A 1 69 ? 7.942 -4.680 -4.729 1.00 96.50 69 LEU A O 1
ATOM 567 N N . GLU A 1 70 ? 7.435 -4.456 -2.567 1.00 96.44 70 GLU A N 1
ATOM 568 C CA . GLU A 1 70 ? 7.292 -5.886 -2.317 1.00 96.44 70 GLU A CA 1
ATOM 569 C C . GLU A 1 70 ? 5.904 -6.200 -1.765 1.00 96.44 70 GLU A C 1
ATOM 571 O O . GLU A 1 70 ? 5.438 -5.540 -0.837 1.00 96.44 70 GLU A O 1
ATOM 576 N N . PHE A 1 71 ? 5.260 -7.220 -2.326 1.00 97.12 71 PHE A N 1
ATOM 577 C CA . PHE A 1 71 ? 3.998 -7.767 -1.846 1.00 97.12 71 PHE A CA 1
ATOM 578 C C . PHE A 1 71 ? 4.245 -9.144 -1.233 1.00 97.12 71 PHE A C 1
ATOM 580 O O . PHE A 1 71 ? 4.762 -10.046 -1.892 1.00 97.12 71 PHE A O 1
ATOM 587 N N . ILE A 1 72 ? 3.834 -9.324 0.018 1.00 96.75 72 ILE A N 1
ATOM 588 C CA . ILE A 1 72 ? 3.845 -10.621 0.693 1.00 96.75 72 ILE A CA 1
ATOM 589 C C . ILE A 1 72 ? 2.428 -10.928 1.141 1.00 96.75 72 ILE A C 1
ATOM 591 O O . ILE A 1 72 ? 1.842 -10.157 1.897 1.00 96.75 72 ILE A O 1
ATOM 595 N N . ILE A 1 73 ? 1.870 -12.047 0.695 1.00 96.88 73 ILE A N 1
ATOM 596 C CA . ILE A 1 73 ? 0.600 -12.552 1.220 1.00 96.88 73 ILE A CA 1
ATOM 597 C C . ILE A 1 73 ? 0.851 -13.758 2.123 1.00 96.88 73 ILE A C 1
ATOM 599 O O . ILE A 1 73 ? 1.694 -14.594 1.824 1.00 96.88 73 ILE A O 1
ATOM 603 N N . THR A 1 74 ? 0.138 -13.840 3.241 1.00 96.19 74 THR A N 1
ATOM 604 C CA . THR A 1 74 ? 0.251 -14.939 4.209 1.00 96.19 74 THR A CA 1
ATOM 605 C C . THR A 1 74 ? -1.130 -15.343 4.713 1.00 96.19 74 THR A C 1
ATOM 607 O O . THR A 1 74 ? -2.014 -14.495 4.836 1.00 96.19 74 THR A O 1
ATOM 610 N N . SER A 1 75 ? -1.338 -16.622 5.022 1.00 95.38 75 SER A N 1
ATOM 611 C CA . SER A 1 75 ? -2.525 -17.118 5.731 1.00 95.38 75 SER A CA 1
ATOM 612 C C . SER A 1 75 ? -2.506 -16.784 7.226 1.00 95.38 75 SER A C 1
ATOM 614 O O . SER A 1 75 ? -3.520 -16.934 7.904 1.00 95.38 75 SER A O 1
ATOM 616 N N . ARG A 1 76 ? -1.368 -16.313 7.753 1.00 93.75 76 ARG A N 1
ATOM 617 C CA . ARG A 1 76 ? -1.222 -15.937 9.160 1.00 93.75 76 ARG A CA 1
ATOM 618 C C . ARG A 1 76 ? -1.984 -14.647 9.460 1.00 93.75 76 ARG A C 1
ATOM 620 O O . ARG A 1 76 ? -1.777 -13.613 8.815 1.00 93.75 76 ARG A O 1
ATOM 627 N N . ASP A 1 77 ? -2.821 -14.677 10.493 1.00 94.31 77 ASP A N 1
ATOM 628 C CA . ASP A 1 77 ? -3.460 -13.471 11.021 1.00 94.31 77 ASP A CA 1
ATOM 629 C C . ASP A 1 77 ? -2.561 -12.787 12.055 1.00 94.31 77 ASP A C 1
ATOM 631 O O . ASP A 1 77 ? -2.721 -12.927 13.268 1.00 94.31 77 ASP A O 1
ATOM 635 N N . ILE A 1 78 ? -1.610 -11.996 11.563 1.00 94.88 78 ILE A N 1
ATOM 636 C CA . ILE A 1 78 ? -0.728 -11.193 12.421 1.00 94.88 78 ILE A CA 1
ATOM 637 C C . ILE A 1 78 ? -1.454 -10.014 13.091 1.00 94.88 78 ILE A C 1
ATOM 639 O O . ILE A 1 78 ? -0.899 -9.369 13.980 1.00 94.88 78 ILE A O 1
ATOM 643 N N . THR A 1 79 ? -2.680 -9.708 12.658 1.00 96.38 79 THR A N 1
ATOM 644 C CA . THR A 1 79 ? -3.464 -8.553 13.118 1.00 96.38 79 THR A CA 1
ATOM 645 C C . THR A 1 79 ? -4.469 -8.896 14.216 1.00 96.38 79 THR A C 1
ATOM 647 O O . THR A 1 79 ? -5.015 -7.978 14.824 1.00 96.38 79 THR A O 1
ATOM 650 N N . ALA A 1 80 ? -4.702 -10.189 14.475 1.00 95.31 80 ALA A N 1
ATOM 651 C CA . ALA A 1 80 ? -5.729 -10.702 15.385 1.00 95.31 80 ALA A CA 1
ATOM 652 C C . ALA A 1 80 ? -7.148 -10.186 15.058 1.00 95.31 80 ALA A C 1
ATOM 654 O O . ALA A 1 80 ? -7.953 -9.923 15.951 1.00 95.31 80 ALA A O 1
ATOM 655 N N . THR A 1 81 ? -7.456 -10.019 13.768 1.00 94.44 81 THR A N 1
ATOM 656 C CA . THR A 1 81 ? -8.769 -9.547 13.287 1.00 94.44 81 THR A CA 1
ATOM 657 C C . THR A 1 81 ? -9.700 -10.680 12.840 1.00 94.44 81 THR A C 1
ATOM 659 O O . THR A 1 81 ? -10.851 -10.421 12.487 1.00 94.44 81 THR A O 1
ATOM 662 N N . GLY A 1 82 ? -9.231 -11.930 12.862 1.00 95.56 82 GLY A N 1
ATOM 663 C CA . GLY A 1 82 ? -9.923 -13.098 12.318 1.00 95.56 82 GLY A CA 1
ATOM 664 C C . GLY A 1 82 ? -9.830 -13.201 10.794 1.00 95.56 82 GLY A C 1
ATOM 665 O O . GLY A 1 82 ? -10.654 -13.874 10.173 1.00 95.56 82 GLY A O 1
ATOM 666 N N . ALA A 1 83 ? -8.876 -12.504 10.171 1.00 95.88 83 ALA A N 1
ATOM 667 C CA . ALA A 1 83 ? -8.743 -12.481 8.721 1.00 95.88 83 ALA A CA 1
ATOM 668 C C . ALA A 1 83 ? -8.152 -13.801 8.188 1.00 95.88 83 ALA A C 1
ATOM 670 O O . ALA A 1 83 ? -7.147 -14.274 8.713 1.00 95.88 83 ALA A O 1
ATOM 671 N N . PRO A 1 84 ? -8.715 -14.384 7.112 1.00 95.69 84 PRO A N 1
ATOM 672 C CA . PRO A 1 84 ? -8.221 -15.642 6.543 1.00 95.69 84 PRO A CA 1
ATOM 673 C C . PRO A 1 84 ? -6.885 -15.508 5.797 1.00 95.69 84 PRO A C 1
ATOM 675 O O . PRO A 1 84 ? -6.252 -16.513 5.484 1.00 95.69 84 PRO A O 1
ATOM 678 N N . ALA A 1 85 ? -6.490 -14.284 5.446 1.00 96.62 85 ALA A N 1
ATOM 679 C CA . ALA A 1 85 ? -5.183 -13.975 4.889 1.00 96.62 85 ALA A CA 1
ATOM 680 C C . ALA A 1 85 ? -4.843 -12.501 5.133 1.00 96.62 85 ALA A C 1
ATOM 682 O O . ALA A 1 85 ? -5.731 -11.646 5.177 1.00 96.62 85 ALA A O 1
ATOM 683 N N . THR A 1 86 ? -3.553 -12.199 5.211 1.00 97.94 86 THR A N 1
ATOM 684 C CA . THR A 1 86 ? -3.019 -10.847 5.360 1.00 97.94 86 THR A CA 1
ATOM 685 C C . THR A 1 86 ? -2.113 -10.526 4.177 1.00 97.94 86 THR A C 1
ATOM 687 O O . THR A 1 86 ? -1.191 -11.281 3.877 1.00 97.94 86 THR A O 1
ATOM 690 N N . LEU A 1 87 ? -2.359 -9.396 3.509 1.00 97.88 87 LEU A N 1
ATOM 691 C CA . LEU A 1 87 ? -1.463 -8.839 2.495 1.00 97.88 87 LEU A CA 1
ATOM 692 C C . LEU A 1 87 ? -0.593 -7.747 3.127 1.00 97.88 87 LEU A C 1
ATOM 694 O O . LEU A 1 87 ? -1.112 -6.761 3.647 1.00 97.88 87 LEU A O 1
ATOM 698 N N . LEU A 1 88 ? 0.722 -7.908 3.058 1.00 98.19 88 LEU A N 1
ATOM 699 C CA . LEU A 1 88 ? 1.714 -6.925 3.469 1.00 98.19 88 LEU A CA 1
ATOM 700 C C . LEU A 1 88 ? 2.359 -6.311 2.227 1.00 98.19 88 LEU A C 1
ATOM 702 O O . LEU A 1 88 ? 2.725 -7.016 1.288 1.00 98.19 88 LEU A O 1
ATOM 706 N N . ILE A 1 89 ? 2.499 -4.991 2.233 1.00 97.81 89 ILE A N 1
ATOM 707 C CA . ILE A 1 89 ? 3.117 -4.216 1.160 1.00 97.81 89 ILE A CA 1
ATOM 708 C C . ILE A 1 89 ? 4.273 -3.434 1.764 1.00 97.81 89 ILE A C 1
ATOM 710 O O . ILE A 1 89 ? 4.062 -2.587 2.635 1.00 97.81 89 ILE A O 1
ATOM 714 N N . PHE A 1 90 ? 5.482 -3.694 1.289 1.00 97.69 90 PHE A N 1
ATOM 715 C CA . PHE A 1 90 ? 6.696 -3.048 1.760 1.00 97.69 90 PHE A CA 1
ATOM 716 C C . PHE A 1 90 ? 7.237 -2.092 0.703 1.00 97.69 90 PHE A C 1
ATOM 718 O O . PHE A 1 90 ? 7.380 -2.452 -0.466 1.00 97.69 90 PHE A O 1
ATOM 725 N N . ASN A 1 91 ? 7.573 -0.871 1.112 1.00 96.81 91 ASN A N 1
ATOM 726 C CA . ASN A 1 91 ? 8.173 0.127 0.237 1.00 96.81 91 ASN A CA 1
ATOM 727 C C . ASN A 1 91 ? 9.313 0.860 0.951 1.00 96.81 91 ASN A C 1
ATOM 729 O O . ASN A 1 91 ? 9.159 1.349 2.070 1.00 96.81 91 ASN A O 1
ATOM 733 N N . ASN A 1 92 ? 10.469 0.957 0.293 1.00 96.69 92 ASN A N 1
ATOM 734 C CA . ASN A 1 92 ? 11.677 1.583 0.845 1.00 96.69 92 ASN A CA 1
ATOM 735 C C . ASN A 1 92 ? 11.754 3.100 0.587 1.00 96.69 92 ASN A C 1
ATOM 737 O O . ASN A 1 92 ? 12.834 3.665 0.408 1.00 96.69 92 ASN A O 1
ATOM 741 N N . GLU A 1 93 ? 10.601 3.760 0.519 1.00 95.38 93 GLU A N 1
ATOM 742 C CA . GLU A 1 93 ? 10.524 5.210 0.365 1.00 95.38 93 GLU A CA 1
ATOM 743 C C . GLU A 1 93 ? 11.074 5.967 1.591 1.00 95.38 93 GLU A C 1
ATOM 745 O O . GLU A 1 93 ? 11.499 5.378 2.586 1.00 95.38 93 GLU A O 1
ATOM 750 N N . LYS A 1 94 ? 11.047 7.303 1.541 1.00 95.50 94 LYS A N 1
ATOM 751 C CA . LYS A 1 94 ? 11.383 8.172 2.682 1.00 95.50 94 LYS A CA 1
ATOM 752 C C . LYS A 1 94 ? 10.421 8.016 3.865 1.00 95.50 94 LYS A C 1
ATOM 754 O O . LYS A 1 94 ? 10.771 8.411 4.975 1.00 95.50 94 LYS A O 1
ATOM 759 N N . GLY A 1 95 ? 9.239 7.457 3.627 1.00 94.44 95 GLY A N 1
ATOM 760 C CA . GLY A 1 95 ? 8.216 7.223 4.633 1.00 94.44 95 GLY A CA 1
ATOM 761 C C . GLY A 1 95 ? 7.284 8.409 4.842 1.00 94.44 95 GLY A C 1
ATOM 762 O O . GLY A 1 95 ? 7.485 9.500 4.307 1.00 94.44 95 GLY A O 1
ATOM 763 N N . PHE A 1 96 ? 6.253 8.183 5.652 1.00 93.62 96 PHE A N 1
ATOM 764 C CA . PHE A 1 96 ? 5.187 9.145 5.888 1.00 93.62 96 PHE A CA 1
ATOM 765 C C . PHE A 1 96 ? 5.695 10.338 6.695 1.00 93.62 96 PHE A C 1
ATOM 767 O O . PHE A 1 96 ? 6.250 10.187 7.787 1.00 93.62 96 PHE A O 1
ATOM 774 N N . SER A 1 97 ? 5.450 11.535 6.166 1.00 93.12 97 SER A N 1
ATOM 775 C CA . SER A 1 97 ? 5.562 12.786 6.908 1.00 93.12 97 SER A CA 1
ATOM 776 C C . SER A 1 97 ? 4.267 13.084 7.686 1.00 93.12 97 SER A C 1
ATOM 778 O O . SER A 1 97 ? 3.215 12.504 7.384 1.00 93.12 97 SER A O 1
ATOM 780 N N . PRO A 1 98 ? 4.290 14.016 8.660 1.00 94.06 98 PRO A N 1
ATOM 781 C CA . PRO A 1 98 ? 3.075 14.511 9.308 1.00 94.06 98 PRO A CA 1
ATOM 782 C C . PRO A 1 98 ? 1.997 14.960 8.307 1.00 94.06 98 PRO A C 1
ATOM 784 O O . PRO A 1 98 ? 0.820 14.646 8.476 1.00 94.06 98 PRO A O 1
ATOM 787 N N . GLU A 1 99 ? 2.392 15.613 7.212 1.00 90.38 99 GLU A N 1
ATOM 788 C CA . GLU A 1 99 ? 1.483 16.067 6.156 1.00 90.38 99 GLU A CA 1
ATOM 789 C C . GLU A 1 99 ? 0.862 14.896 5.385 1.00 90.38 99 GLU A C 1
ATOM 791 O O . GLU A 1 99 ? -0.310 14.961 5.007 1.00 90.38 99 GLU A O 1
ATOM 796 N N . ASN A 1 100 ? 1.610 13.806 5.165 1.00 90.06 100 ASN A N 1
ATOM 797 C CA . ASN A 1 100 ? 1.049 12.597 4.562 1.00 90.06 100 ASN A CA 1
ATOM 798 C C . ASN A 1 100 ? -0.034 11.992 5.461 1.00 90.06 100 ASN A C 1
ATOM 800 O O . ASN A 1 100 ? -1.117 11.669 4.968 1.00 90.06 100 ASN A O 1
ATOM 804 N N . VAL A 1 101 ? 0.229 11.895 6.769 1.00 93.31 101 VAL A N 1
ATOM 805 C CA . VAL A 1 101 ? -0.734 11.390 7.760 1.00 93.31 101 VAL A CA 1
ATOM 806 C C . VAL A 1 101 ? -1.991 12.266 7.795 1.00 93.31 101 VAL A C 1
ATOM 808 O O . VAL A 1 101 ? -3.108 11.759 7.695 1.00 93.31 101 VAL A O 1
ATOM 811 N N . GLU A 1 102 ? -1.836 13.587 7.840 1.00 91.44 102 GLU A N 1
ATOM 812 C CA . GLU A 1 102 ? -2.963 14.527 7.807 1.00 91.44 102 GLU A CA 1
ATOM 813 C C . GLU A 1 102 ? -3.786 14.421 6.514 1.00 91.44 102 GLU A C 1
ATOM 815 O O . GLU A 1 102 ? -5.026 14.466 6.534 1.00 91.44 102 GLU A O 1
ATOM 820 N N . SER A 1 103 ? -3.106 14.221 5.381 1.00 87.00 103 SER A N 1
ATOM 821 C CA . SER A 1 103 ? -3.742 14.033 4.078 1.00 87.00 103 SER A CA 1
ATOM 822 C C . SER A 1 103 ? -4.618 12.788 4.052 1.00 87.00 103 SER A C 1
ATOM 824 O O . SER A 1 103 ? -5.762 12.873 3.610 1.00 87.00 103 SER A O 1
ATOM 826 N N . ILE A 1 104 ? -4.123 11.645 4.537 1.00 88.56 104 ILE A N 1
ATOM 827 C CA . ILE A 1 104 ? -4.918 10.410 4.553 1.00 88.56 104 ILE A CA 1
ATOM 828 C C . ILE A 1 104 ? -6.047 10.461 5.590 1.00 88.56 104 ILE A C 1
ATOM 830 O O . ILE A 1 104 ? -7.024 9.729 5.450 1.00 88.56 104 ILE A O 1
ATOM 834 N N . CYS A 1 105 ? -5.977 11.350 6.582 1.00 90.62 105 CYS A N 1
ATOM 835 C CA . CYS A 1 105 ? -7.059 11.597 7.541 1.00 90.62 105 CYS A CA 1
ATOM 836 C C . CYS A 1 105 ? -8.121 12.591 7.027 1.00 90.62 105 CYS A C 1
ATOM 838 O O . CYS A 1 105 ? -8.923 13.092 7.811 1.00 90.62 105 CYS A O 1
ATOM 840 N N . SER A 1 106 ? -8.109 12.956 5.743 1.00 84.44 106 SER A N 1
ATOM 841 C CA . SER A 1 106 ? -9.039 13.931 5.154 1.00 84.44 106 SER A CA 1
ATOM 842 C C . SER A 1 106 ? -10.008 13.271 4.167 1.00 84.44 106 SER A C 1
ATOM 844 O O . SER A 1 106 ? -9.647 12.313 3.488 1.00 84.44 106 SER A O 1
ATOM 846 N N . VAL A 1 107 ? -11.226 13.812 4.037 1.00 74.94 107 VAL A N 1
ATOM 847 C CA . VAL A 1 107 ? -12.159 13.456 2.951 1.00 74.94 107 VAL A CA 1
ATOM 848 C C . VAL A 1 107 ? -11.930 14.412 1.781 1.00 74.94 107 VAL A C 1
ATOM 850 O O . VAL A 1 107 ? -11.947 15.627 1.961 1.00 74.94 107 VAL A O 1
ATOM 853 N N . GLY A 1 108 ? -11.662 13.891 0.582 1.00 60.41 108 GLY A N 1
ATOM 854 C CA . GLY A 1 108 ? -11.646 14.687 -0.655 1.00 60.41 108 GLY A CA 1
ATOM 855 C C . GLY A 1 108 ? -10.469 15.660 -0.858 1.00 60.41 108 GLY A C 1
ATOM 856 O O . GLY A 1 108 ? -10.323 16.196 -1.955 1.00 60.41 108 GLY A O 1
ATOM 857 N N . ARG A 1 109 ? -9.580 15.868 0.126 1.00 51.09 109 ARG A N 1
ATOM 858 C CA . ARG A 1 109 ? -8.324 16.628 -0.050 1.00 51.09 109 ARG A CA 1
ATOM 859 C C . ARG A 1 109 ? -7.150 15.681 -0.299 1.00 51.09 109 ARG A C 1
ATOM 861 O O . ARG A 1 109 ? -6.661 15.034 0.620 1.00 51.09 109 ARG A O 1
ATOM 868 N N . SER A 1 110 ? -6.690 15.618 -1.548 1.00 50.56 110 SER A N 1
ATOM 869 C CA . SER A 1 110 ? -5.415 14.986 -1.904 1.00 50.56 110 SER A CA 1
ATOM 870 C C . SER A 1 110 ? -4.280 16.005 -1.781 1.00 50.56 110 SER A C 1
ATOM 872 O O . SER A 1 110 ? -4.396 17.113 -2.305 1.00 50.56 110 SER A O 1
ATOM 874 N N . THR A 1 111 ? -3.160 15.623 -1.164 1.00 47.44 111 THR A N 1
ATOM 875 C CA . THR A 1 111 ? -1.895 16.390 -1.193 1.00 47.44 111 THR A CA 1
ATOM 876 C C . THR A 1 111 ? -1.288 16.499 -2.595 1.00 47.44 111 THR A C 1
ATOM 878 O O . THR A 1 111 ? -0.367 17.282 -2.800 1.00 47.44 111 THR A O 1
ATOM 881 N N . LYS A 1 112 ? -1.819 15.762 -3.583 1.00 51.34 112 LYS A N 1
ATOM 882 C CA . LYS A 1 112 ? -1.354 15.762 -4.981 1.00 51.34 112 LYS A CA 1
ATOM 883 C C . LYS A 1 112 ? -2.051 16.807 -5.867 1.00 51.34 112 LYS A C 1
ATOM 885 O O . LYS A 1 112 ? -1.868 16.797 -7.084 1.00 51.34 112 LYS A O 1
ATOM 890 N N . LYS A 1 113 ? -2.848 17.715 -5.285 1.00 41.59 113 LYS A N 1
ATOM 891 C CA . LYS A 1 113 ? -3.510 18.823 -5.997 1.00 41.59 113 LYS A CA 1
ATOM 892 C C . LYS A 1 113 ? -2.443 19.831 -6.469 1.00 41.59 113 LYS A C 1
ATOM 894 O O . LYS A 1 113 ? -2.133 20.774 -5.757 1.00 41.59 113 LYS A O 1
ATOM 899 N N . GLY A 1 114 ? -1.827 19.562 -7.623 1.00 40.31 114 GLY A N 1
ATOM 900 C CA . GLY A 1 114 ? -0.768 20.391 -8.217 1.00 40.31 114 GLY A CA 1
ATOM 901 C C . GLY A 1 114 ? 0.337 19.626 -8.958 1.00 40.31 114 GLY A C 1
ATOM 902 O O . GLY A 1 114 ? 1.113 20.246 -9.669 1.00 40.31 114 GLY A O 1
ATOM 903 N N . ASN A 1 115 ? 0.405 18.291 -8.857 1.00 41.69 115 ASN A N 1
ATOM 904 C CA . ASN A 1 115 ? 1.431 17.486 -9.545 1.00 41.69 115 ASN A CA 1
ATOM 905 C C . ASN A 1 115 ? 0.859 16.756 -10.780 1.00 41.69 115 ASN A C 1
ATOM 907 O O . ASN A 1 115 ? 1.079 15.565 -10.977 1.00 41.69 115 ASN A O 1
ATOM 911 N N . ARG A 1 116 ? 0.050 17.471 -11.578 1.00 47.75 116 ARG A N 1
ATOM 912 C CA . ARG A 1 116 ? -0.723 16.938 -12.723 1.00 47.75 116 ARG A CA 1
ATOM 913 C C . ARG A 1 116 ? 0.113 16.711 -13.995 1.00 47.75 116 ARG A C 1
ATOM 915 O O . ARG A 1 116 ? -0.395 16.147 -14.958 1.00 47.75 116 ARG A O 1
ATOM 922 N N . SER A 1 117 ? 1.382 17.115 -13.997 1.00 39.66 117 SER A N 1
ATOM 923 C CA . SER A 1 117 ? 2.276 17.099 -15.164 1.00 39.66 117 SER A CA 1
ATOM 924 C C . SER A 1 117 ? 2.890 15.729 -15.496 1.00 39.66 117 SER A C 1
ATOM 926 O O . SER A 1 117 ? 3.527 15.588 -16.536 1.00 39.66 117 SER A O 1
ATOM 928 N N . SER A 1 118 ? 2.717 14.703 -14.652 1.00 45.31 118 SER A N 1
ATOM 929 C CA . SER A 1 118 ? 3.379 13.398 -14.831 1.00 45.31 118 SER A CA 1
ATOM 930 C C . SER A 1 118 ? 2.554 12.338 -15.574 1.00 45.31 118 SER A C 1
ATOM 932 O O . SER A 1 118 ? 3.039 11.225 -15.758 1.00 45.31 118 SER A O 1
ATOM 934 N N . GLY A 1 119 ? 1.329 12.638 -16.021 1.00 39.62 119 GLY A N 1
ATOM 935 C CA . GLY A 1 119 ? 0.493 11.693 -16.783 1.00 39.62 119 GLY A CA 1
ATOM 936 C C . GLY A 1 119 ? -0.100 10.529 -15.971 1.00 39.62 119 GLY A C 1
ATOM 937 O O . GLY A 1 119 ? -0.885 9.753 -16.513 1.00 39.62 119 GLY A O 1
ATOM 938 N N . TYR A 1 120 ? 0.207 10.424 -14.674 1.00 43.50 120 TYR A N 1
ATOM 939 C CA . TYR A 1 120 ? -0.359 9.425 -13.767 1.00 43.50 120 TYR A CA 1
ATOM 940 C C . TYR A 1 120 ? -1.584 9.993 -13.035 1.00 43.50 120 TYR A C 1
ATOM 942 O O . TYR A 1 120 ? -1.524 11.025 -12.365 1.00 43.50 120 TYR A O 1
ATOM 950 N N . ILE A 1 121 ? -2.736 9.339 -13.202 1.00 43.69 121 ILE A N 1
ATOM 951 C CA . ILE A 1 121 ? -4.037 9.828 -12.726 1.00 43.69 121 ILE A CA 1
ATOM 952 C C . ILE A 1 121 ? -4.209 9.511 -11.234 1.00 43.69 121 ILE A C 1
ATOM 954 O O . ILE A 1 121 ? -4.716 8.459 -10.862 1.00 43.69 121 ILE A O 1
ATOM 958 N N . GLY A 1 122 ? -3.843 10.461 -10.374 1.00 45.69 122 GLY A N 1
ATOM 959 C CA . GLY A 1 122 ? -4.221 10.506 -8.956 1.00 45.69 122 GLY A CA 1
ATOM 960 C C . GLY A 1 122 ? -5.299 11.563 -8.695 1.00 45.69 122 GLY A C 1
ATOM 961 O O . GLY A 1 122 ? -5.090 12.472 -7.895 1.00 45.69 122 GLY A O 1
ATOM 962 N N . GLU A 1 123 ? -6.421 11.521 -9.422 1.00 43.72 123 GLU A N 1
ATOM 963 C CA . GLU A 1 123 ? -7.330 12.679 -9.549 1.00 43.72 123 GLU A CA 1
ATOM 964 C C . GLU A 1 123 ? -8.301 12.921 -8.385 1.00 43.72 123 GLU A C 1
ATOM 966 O O . GLU A 1 123 ? -8.896 13.993 -8.293 1.00 43.72 123 GLU A O 1
ATOM 971 N N . LYS A 1 124 ? -8.469 11.985 -7.454 1.00 50.22 124 LYS A N 1
ATOM 972 C CA . LYS A 1 124 ? -9.402 12.158 -6.332 1.00 50.22 124 LYS A CA 1
ATOM 973 C C . LYS A 1 124 ? -8.721 11.671 -5.067 1.00 50.22 124 LYS A C 1
ATOM 975 O O . LYS A 1 124 ? -8.022 10.667 -5.127 1.00 50.22 124 LYS A O 1
ATOM 980 N N . GLY A 1 125 ? -8.904 12.343 -3.928 1.00 48.97 125 GLY A N 1
ATOM 981 C CA . GLY A 1 125 ? -8.373 11.963 -2.600 1.00 48.97 125 GLY A CA 1
ATOM 982 C C . GLY A 1 125 ? -8.886 10.620 -2.044 1.00 48.97 125 GLY A C 1
ATOM 983 O O . GLY A 1 125 ? -9.134 10.498 -0.853 1.00 48.97 125 GLY A O 1
ATOM 984 N N . ILE A 1 126 ? -9.065 9.639 -2.927 1.00 58.06 126 ILE A N 1
ATOM 985 C CA . ILE A 1 126 ? -9.608 8.292 -2.794 1.00 58.06 126 ILE A CA 1
ATOM 986 C C . ILE A 1 126 ? -8.476 7.253 -2.955 1.00 58.06 126 ILE A C 1
ATOM 988 O O . ILE A 1 126 ? -8.643 6.117 -2.539 1.00 58.06 126 ILE A O 1
ATOM 992 N N . GLY A 1 127 ? -7.302 7.623 -3.494 1.00 65.88 127 GLY A N 1
ATOM 993 C CA . GLY A 1 127 ? -6.251 6.668 -3.896 1.00 65.88 127 GLY A CA 1
ATOM 994 C C . GLY A 1 127 ? -5.713 5.747 -2.792 1.00 65.88 127 GLY A C 1
ATOM 995 O O . GLY A 1 127 ? -5.452 4.582 -3.052 1.00 65.88 127 GLY A O 1
ATOM 996 N N . PHE A 1 128 ? -5.593 6.220 -1.545 1.00 77.56 128 PHE A N 1
ATOM 997 C CA . PHE A 1 128 ? -5.316 5.318 -0.414 1.00 77.56 128 PHE A CA 1
ATOM 998 C C . PHE A 1 128 ? -6.585 4.608 0.075 1.00 77.56 128 PHE A C 1
ATOM 1000 O O . PHE A 1 128 ? -6.522 3.502 0.586 1.00 77.56 128 PHE A O 1
ATOM 1007 N N . LYS A 1 129 ? -7.757 5.230 -0.063 1.00 85.19 129 LYS A N 1
ATOM 1008 C CA . LYS A 1 129 ? -9.027 4.705 0.457 1.00 85.19 129 LYS A CA 1
ATOM 1009 C C . LYS A 1 129 ? -9.534 3.488 -0.316 1.00 85.19 129 LYS A C 1
ATOM 1011 O O . LYS A 1 129 ? -10.339 2.739 0.222 1.00 85.19 129 LYS A O 1
ATOM 1016 N N . SER A 1 130 ? -9.026 3.226 -1.514 1.00 85.06 130 SER A N 1
ATOM 1017 C CA . SER A 1 130 ? -9.334 1.998 -2.250 1.00 85.06 130 SER A CA 1
ATOM 1018 C C . SER A 1 130 ? -8.870 0.719 -1.558 1.00 85.06 130 SER A C 1
ATOM 1020 O O . SER A 1 130 ? -9.458 -0.332 -1.798 1.00 85.06 130 SER A O 1
ATOM 1022 N N . VAL A 1 131 ? -7.919 0.788 -0.617 1.00 90.44 131 VAL A N 1
ATOM 1023 C CA . VAL A 1 131 ? -7.553 -0.377 0.208 1.00 90.44 131 VAL A CA 1
ATOM 1024 C C . VAL A 1 131 ? -8.744 -0.919 1.009 1.00 90.44 131 VAL A C 1
ATOM 1026 O O . VAL A 1 131 ? -8.773 -2.107 1.323 1.00 90.44 131 VAL A O 1
ATOM 1029 N N . PHE A 1 132 ? -9.768 -0.096 1.275 1.00 92.00 132 PHE A N 1
ATOM 1030 C CA . PHE A 1 132 ? -10.994 -0.540 1.943 1.00 92.00 132 PHE A CA 1
ATOM 1031 C C . PHE A 1 132 ? -11.846 -1.506 1.101 1.00 92.00 132 PHE A C 1
ATOM 1033 O O . PHE A 1 132 ? -12.686 -2.227 1.641 1.00 92.00 132 PHE A O 1
ATOM 1040 N N . LEU A 1 133 ? -11.589 -1.609 -0.208 1.00 89.94 133 LEU A N 1
ATOM 1041 C CA . LEU A 1 133 ? -12.163 -2.669 -1.042 1.00 89.94 133 LEU A CA 1
ATOM 1042 C C . LEU A 1 133 ? -11.618 -4.053 -0.674 1.00 89.94 133 LEU A C 1
ATOM 1044 O O . LEU A 1 133 ? -12.285 -5.056 -0.925 1.00 89.94 133 LEU A O 1
ATOM 1048 N N . LEU A 1 134 ? -10.428 -4.106 -0.069 1.00 92.56 134 LEU A N 1
ATOM 1049 C CA . LEU A 1 134 ? -9.737 -5.339 0.303 1.00 92.56 134 LEU A CA 1
ATOM 1050 C C . LEU A 1 134 ? -9.847 -5.653 1.791 1.00 92.56 134 LEU A C 1
ATOM 1052 O O . LEU A 1 134 ? -9.890 -6.823 2.154 1.00 92.56 134 LEU A O 1
ATOM 1056 N N . THR A 1 135 ? -9.880 -4.635 2.650 1.00 95.81 135 THR A N 1
ATOM 1057 C CA . THR A 1 135 ? -9.837 -4.796 4.107 1.00 95.81 135 THR A CA 1
ATOM 1058 C C . THR A 1 135 ? -10.801 -3.852 4.815 1.00 95.81 135 THR A C 1
ATOM 1060 O O . THR A 1 135 ? -11.081 -2.761 4.334 1.00 95.81 135 THR A O 1
ATOM 1063 N N . ALA A 1 136 ? -11.299 -4.252 5.985 1.00 95.94 136 ALA A N 1
ATOM 1064 C CA . ALA A 1 136 ? -11.996 -3.334 6.886 1.00 95.94 136 ALA A CA 1
ATOM 1065 C C . ALA A 1 136 ? -11.024 -2.516 7.761 1.00 95.94 136 ALA A C 1
ATOM 1067 O O . ALA A 1 136 ? -11.419 -1.482 8.301 1.00 95.94 136 ALA A O 1
ATOM 1068 N N . TYR A 1 137 ? -9.771 -2.967 7.900 1.00 96.62 137 TYR A N 1
ATOM 1069 C CA . TYR A 1 137 ? -8.797 -2.430 8.847 1.00 96.62 137 TYR A CA 1
ATOM 1070 C C . TYR A 1 137 ? -7.406 -2.310 8.209 1.00 96.62 137 TYR A C 1
ATOM 1072 O O . TYR A 1 137 ? -6.560 -3.164 8.441 1.00 96.62 137 TYR A O 1
ATOM 1080 N N . PRO A 1 138 ? -7.127 -1.286 7.385 1.00 97.12 138 PRO A N 1
ATOM 1081 C CA . PRO A 1 138 ? -5.783 -1.076 6.862 1.00 97.12 138 PRO A CA 1
ATOM 1082 C C . PRO A 1 138 ? -4.864 -0.498 7.943 1.00 97.12 138 PRO A C 1
ATOM 1084 O O . PRO A 1 138 ? -5.226 0.465 8.626 1.00 97.12 138 PRO A O 1
ATOM 1087 N N . TYR A 1 139 ? -3.657 -1.049 8.052 1.00 98.50 139 TYR A N 1
ATOM 1088 C CA . TYR A 1 139 ? -2.607 -0.587 8.959 1.00 98.50 139 TYR A CA 1
ATOM 1089 C C . TYR A 1 139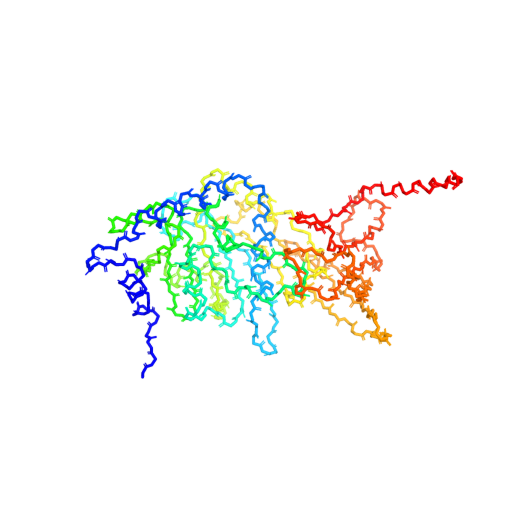 ? -1.458 0.041 8.166 1.00 98.50 139 TYR A C 1
ATOM 1091 O O . TYR A 1 139 ? -1.150 -0.389 7.054 1.00 98.50 139 TYR A O 1
ATOM 1099 N N . ILE A 1 140 ? -0.801 1.034 8.760 1.00 97.88 140 ILE A N 1
ATOM 1100 C CA . ILE A 1 140 ? 0.377 1.714 8.225 1.00 97.88 140 ILE A CA 1
ATOM 1101 C C . ILE A 1 140 ? 1.429 1.795 9.329 1.00 97.88 140 ILE A C 1
ATOM 1103 O O . ILE A 1 140 ? 1.186 2.364 10.396 1.00 97.88 140 ILE A O 1
ATOM 1107 N N . PHE A 1 141 ? 2.611 1.272 9.027 1.00 98.06 141 PHE A N 1
ATOM 1108 C CA . PHE A 1 141 ? 3.820 1.414 9.823 1.00 98.06 141 PHE A CA 1
ATOM 1109 C C . PHE A 1 141 ? 4.840 2.191 9.000 1.00 98.06 141 PHE A C 1
ATOM 1111 O O . PHE A 1 141 ? 5.259 1.721 7.944 1.00 98.06 141 PHE A O 1
ATOM 1118 N N . SER A 1 142 ? 5.199 3.398 9.433 1.00 97.19 142 SER A N 1
ATOM 1119 C CA . SER A 1 142 ? 6.149 4.241 8.699 1.00 97.19 142 SER A CA 1
ATOM 1120 C C . SER A 1 142 ? 6.715 5.346 9.582 1.00 97.19 142 SER A C 1
ATOM 1122 O O . SER A 1 142 ? 5.950 6.005 10.277 1.00 97.19 142 SER A O 1
ATOM 1124 N N . ASN A 1 143 ? 8.036 5.559 9.587 1.00 94.94 143 ASN A N 1
ATOM 1125 C CA . ASN A 1 143 ? 8.702 6.627 10.359 1.00 94.94 143 ASN A CA 1
ATOM 1126 C C . ASN A 1 143 ? 8.240 6.746 11.830 1.00 94.94 143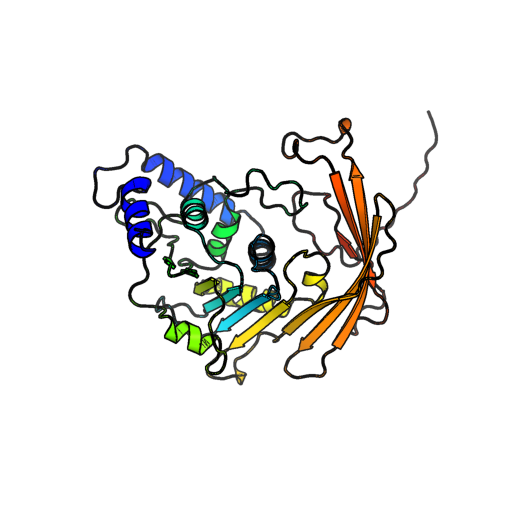 ASN A C 1
ATOM 1128 O O . ASN A 1 143 ? 8.025 7.836 12.357 1.00 94.94 143 ASN A O 1
ATOM 1132 N N . GLY A 1 144 ? 8.051 5.607 12.500 1.00 95.62 144 GLY A N 1
ATOM 1133 C CA . GLY A 1 144 ? 7.586 5.550 13.889 1.00 95.62 144 GLY A CA 1
ATOM 1134 C C . GLY A 1 144 ? 6.075 5.719 14.081 1.00 95.62 144 GLY A C 1
ATOM 1135 O O . GLY A 1 144 ? 5.607 5.542 15.201 1.00 95.62 144 GLY A O 1
ATOM 1136 N N . TYR A 1 145 ? 5.293 6.011 13.036 1.00 97.75 145 TYR A N 1
ATOM 1137 C CA . TYR A 1 145 ? 3.841 5.828 13.073 1.00 97.75 145 TYR A CA 1
ATOM 1138 C C . TYR A 1 145 ? 3.500 4.337 13.049 1.00 97.75 145 TYR A C 1
ATOM 1140 O O . TYR A 1 145 ? 4.069 3.588 12.258 1.00 97.75 145 TYR A O 1
ATOM 1148 N N . GLN A 1 146 ? 2.534 3.940 13.877 1.00 97.94 146 GLN A N 1
ATOM 1149 C CA . GLN A 1 146 ? 1.865 2.636 13.851 1.00 97.94 146 GLN A CA 1
ATOM 1150 C C . GLN A 1 146 ? 0.365 2.886 13.995 1.00 97.94 146 GLN A C 1
ATOM 1152 O O . GLN A 1 146 ? -0.180 3.012 15.092 1.00 97.94 146 GLN A O 1
ATOM 1157 N N . ILE A 1 147 ? -0.295 3.077 12.860 1.00 98.06 147 ILE A N 1
ATOM 1158 C CA . ILE A 1 147 ? -1.693 3.499 12.823 1.00 98.06 147 ILE A CA 1
ATOM 1159 C C . ILE A 1 147 ? -2.534 2.521 12.033 1.00 98.06 147 ILE A C 1
ATOM 1161 O O . ILE A 1 147 ? -2.066 1.920 11.070 1.00 98.06 147 ILE A O 1
ATOM 1165 N N . ARG A 1 148 ? -3.801 2.405 12.408 1.00 97.75 148 ARG A N 1
ATOM 1166 C CA . ARG A 1 148 ? -4.821 1.731 11.616 1.00 97.75 148 ARG A CA 1
ATOM 1167 C C . ARG A 1 148 ? -6.011 2.642 11.389 1.00 97.75 148 ARG A C 1
ATOM 1169 O O . ARG A 1 148 ? -6.236 3.592 12.136 1.00 97.75 148 ARG A O 1
ATOM 1176 N N . PHE A 1 149 ? -6.776 2.324 10.359 1.00 96.75 149 PHE A N 1
ATOM 1177 C CA . PHE A 1 149 ? -8.086 2.912 10.118 1.00 96.75 149 PHE A CA 1
ATOM 1178 C C . PHE A 1 149 ? -9.153 1.821 10.197 1.00 96.75 149 PHE A C 1
ATOM 1180 O O . PHE A 1 149 ? -8.841 0.633 10.213 1.00 96.75 149 PHE A O 1
ATOM 1187 N N . SER A 1 150 ? -10.418 2.224 10.254 1.00 95.25 150 SER A N 1
ATOM 1188 C CA . SER A 1 150 ? -11.562 1.315 10.324 1.00 95.25 150 SER A CA 1
ATOM 1189 C C . SER A 1 150 ? -12.621 1.733 9.317 1.00 95.25 150 SER A C 1
ATOM 1191 O O . SER A 1 150 ? -12.961 2.910 9.238 1.00 95.25 150 SER A O 1
ATOM 1193 N N . GLU A 1 151 ? -13.166 0.774 8.573 1.00 92.62 151 GLU A N 1
ATOM 1194 C CA . GLU A 1 151 ? -14.361 0.973 7.747 1.00 92.62 151 GLU A CA 1
ATOM 1195 C C . GLU A 1 151 ? -15.574 1.327 8.620 1.00 92.62 151 GLU A C 1
ATOM 1197 O O . GLU A 1 151 ? -16.370 2.202 8.279 1.00 92.62 151 GLU A O 1
ATOM 1202 N N . LYS A 1 152 ? -15.684 0.675 9.786 1.00 92.19 152 LYS A N 1
ATOM 1203 C CA . LYS A 1 152 ? -16.740 0.956 10.759 1.00 92.19 152 LYS A CA 1
ATOM 1204 C C . LYS A 1 152 ? -16.536 2.340 11.382 1.00 92.19 152 LYS A C 1
ATOM 1206 O O . LYS A 1 152 ? -15.391 2.662 11.726 1.00 92.19 152 LYS A O 1
ATOM 1211 N N . PRO A 1 153 ? -17.618 3.112 11.586 1.00 91.00 153 PRO A N 1
ATOM 1212 C CA . PRO A 1 153 ? -17.553 4.382 12.290 1.00 91.00 153 PRO A CA 1
ATOM 1213 C C . PRO A 1 153 ? -16.907 4.254 13.672 1.00 91.00 153 PRO A C 1
ATOM 1215 O O . PRO A 1 153 ? -17.203 3.328 14.430 1.00 91.00 153 PRO A O 1
ATOM 1218 N N . CYS A 1 154 ? -16.016 5.188 14.001 1.00 90.56 154 CYS A N 1
ATOM 1219 C CA . CYS A 1 154 ? -15.403 5.264 15.321 1.00 90.56 154 CYS A CA 1
ATOM 1220 C C . CYS A 1 154 ? -16.486 5.519 16.389 1.00 90.56 154 CYS A C 1
ATOM 1222 O O . CYS A 1 154 ? -17.246 6.474 16.234 1.00 90.56 154 CYS A O 1
ATOM 1224 N N . PRO A 1 155 ? -16.536 4.771 17.508 1.00 89.56 155 PRO A N 1
ATOM 1225 C CA . PRO A 1 155 ? -17.577 4.944 18.530 1.00 89.56 155 PRO A CA 1
ATOM 1226 C C . PRO A 1 155 ? -17.659 6.355 19.135 1.00 89.56 155 PRO A C 1
ATOM 1228 O O . PRO A 1 155 ? -18.712 6.765 19.613 1.00 89.56 155 PRO A O 1
ATOM 1231 N N . HIS A 1 156 ? -16.557 7.111 19.114 1.00 89.31 156 HIS A N 1
ATOM 1232 C CA . HIS A 1 156 ? -16.487 8.439 19.730 1.00 89.31 156 HIS A CA 1
ATOM 1233 C C . HIS A 1 156 ? -16.981 9.569 18.821 1.00 89.31 156 HIS A C 1
ATOM 1235 O O . HIS A 1 156 ? -17.527 10.551 19.316 1.00 89.31 156 HIS A O 1
ATOM 1241 N N . CYS A 1 157 ? -16.790 9.450 17.506 1.00 88.69 157 CYS A N 1
ATOM 1242 C CA . CYS A 1 157 ? -17.123 10.510 16.549 1.00 88.69 157 CYS A CA 1
ATOM 1243 C C . CYS A 1 157 ? -18.030 10.051 15.401 1.00 88.69 157 CYS A C 1
ATOM 1245 O O . CYS A 1 157 ? -18.420 10.877 14.588 1.00 88.69 157 CYS A O 1
ATOM 1247 N N . ASP A 1 158 ? -18.427 8.777 15.355 1.00 89.19 158 ASP A N 1
ATOM 1248 C CA . ASP A 1 158 ? -19.253 8.161 14.305 1.00 89.19 158 ASP A CA 1
ATOM 1249 C C . ASP A 1 158 ? -18.734 8.436 12.881 1.00 89.19 158 ASP A C 1
ATOM 1251 O O . ASP A 1 158 ? -19.488 8.591 11.931 1.00 89.19 158 ASP A O 1
ATOM 1255 N N . ILE A 1 159 ? -17.411 8.499 12.717 1.00 90.25 159 ILE A N 1
ATOM 1256 C CA . ILE A 1 159 ? -16.753 8.694 11.419 1.00 90.25 159 ILE A CA 1
ATOM 1257 C C . ILE A 1 159 ? -15.884 7.468 11.127 1.00 90.25 159 ILE A C 1
ATOM 1259 O O . ILE A 1 159 ? -15.094 7.047 11.974 1.00 90.25 159 ILE A O 1
ATOM 1263 N N . GLY A 1 160 ? -16.037 6.885 9.936 1.00 91.75 160 GLY A N 1
ATOM 1264 C CA . GLY A 1 160 ? -15.219 5.771 9.438 1.00 91.75 160 GLY A CA 1
ATOM 1265 C C . GLY A 1 160 ? -14.147 6.231 8.446 1.00 91.75 160 GLY A C 1
ATOM 1266 O O . GLY A 1 160 ? -14.069 7.405 8.092 1.00 91.75 160 GLY A O 1
ATOM 1267 N N . TYR A 1 161 ? -13.334 5.299 7.954 1.00 91.19 161 TYR A N 1
ATOM 1268 C CA . TYR A 1 161 ? -12.333 5.421 6.879 1.00 91.19 161 TYR A CA 1
ATOM 1269 C C . TYR A 1 161 ? -11.137 6.352 7.126 1.00 91.19 161 TYR A C 1
ATOM 1271 O O . TYR A 1 161 ? -10.046 6.097 6.611 1.00 91.19 161 TYR A O 1
ATOM 1279 N N . ILE A 1 162 ? -11.318 7.459 7.842 1.00 92.50 162 ILE A N 1
ATOM 1280 C CA . ILE A 1 162 ? -10.354 8.568 7.933 1.00 92.50 162 ILE A CA 1
ATOM 1281 C C . ILE A 1 162 ? -9.855 8.837 9.349 1.00 92.50 162 ILE A C 1
ATOM 1283 O O . ILE A 1 162 ? -8.940 9.638 9.508 1.00 92.50 162 ILE A O 1
ATOM 1287 N N . VAL A 1 163 ? -10.445 8.201 10.359 1.00 95.25 163 VAL A N 1
ATOM 1288 C CA . VAL A 1 163 ? -10.042 8.382 11.755 1.00 95.25 163 VAL A CA 1
ATOM 1289 C C . VAL A 1 163 ? -8.847 7.470 12.034 1.00 95.25 163 VAL A C 1
ATOM 1291 O O . VAL A 1 163 ? -9.012 6.250 11.960 1.00 95.25 163 VAL A O 1
ATOM 1294 N N . PRO A 1 164 ? -7.653 8.017 12.327 1.00 96.88 164 PRO A N 1
ATOM 1295 C CA . PRO A 1 164 ? -6.501 7.202 12.667 1.00 96.88 164 PRO A CA 1
ATOM 1296 C C . PRO A 1 164 ? -6.629 6.690 14.103 1.00 96.88 164 PRO A C 1
ATOM 1298 O O . PRO A 1 164 ? -7.040 7.417 15.015 1.00 96.88 164 PRO A O 1
ATOM 1301 N N . GLU A 1 165 ? -6.235 5.443 14.313 1.00 96.88 165 GLU A N 1
ATOM 1302 C CA . GLU A 1 165 ? -6.152 4.799 15.621 1.00 96.88 165 GLU A CA 1
ATOM 1303 C C . GLU A 1 165 ? -4.733 4.277 15.817 1.00 96.88 165 GLU A C 1
ATOM 1305 O O . GLU A 1 165 ? -4.185 3.621 14.931 1.00 96.88 165 GLU A O 1
ATOM 1310 N N . TRP A 1 166 ? -4.122 4.579 16.962 1.00 97.88 166 TRP A N 1
ATOM 1311 C CA . TRP A 1 166 ? -2.809 4.034 17.290 1.00 97.88 166 TRP A CA 1
ATOM 1312 C C . TRP A 1 166 ? -2.913 2.529 17.559 1.00 97.88 166 TRP A C 1
ATOM 1314 O O . TRP A 1 166 ? -3.849 2.064 18.209 1.00 97.88 166 TRP A O 1
ATOM 1324 N N . VAL A 1 167 ? -1.957 1.762 17.045 1.00 97.56 167 VAL A N 1
ATOM 1325 C CA . VAL A 1 167 ? -1.901 0.307 17.218 1.00 97.56 167 VAL A CA 1
ATOM 1326 C C . VAL A 1 167 ? -1.061 0.007 18.453 1.00 97.56 167 VAL A C 1
ATOM 1328 O O . VAL A 1 167 ? 0.137 0.251 18.429 1.00 97.56 167 VAL A O 1
ATOM 1331 N N . GLU A 1 168 ? -1.660 -0.486 19.536 1.00 94.31 168 GLU A N 1
ATOM 1332 C CA . GLU A 1 168 ? -0.919 -0.792 20.776 1.00 94.31 168 GLU A CA 1
ATOM 1333 C C . GLU A 1 168 ? -0.418 -2.242 20.822 1.00 94.31 168 GLU A C 1
ATOM 1335 O O . GLU A 1 168 ? 0.687 -2.494 21.293 1.00 94.31 168 GLU A O 1
ATOM 1340 N N . GLU A 1 169 ? -1.220 -3.190 20.328 1.00 93.06 169 GLU A N 1
ATOM 1341 C CA . GLU A 1 169 ? -0.992 -4.623 20.559 1.00 93.06 169 GLU A CA 1
ATOM 1342 C C . GLU A 1 169 ? -0.541 -5.376 19.305 1.00 93.06 169 GLU A C 1
ATOM 1344 O O . GLU A 1 169 ? 0.557 -5.931 19.276 1.00 93.06 169 GLU A O 1
ATOM 1349 N N . LYS A 1 170 ? -1.388 -5.427 18.267 1.00 95.12 170 LYS A N 1
ATOM 1350 C CA . LYS A 1 170 ? -1.164 -6.253 17.074 1.00 95.12 170 LYS A CA 1
ATOM 1351 C C . LYS A 1 170 ? -1.471 -5.505 15.770 1.00 95.12 170 LYS A C 1
ATOM 1353 O O . LYS A 1 170 ? -2.465 -4.777 15.712 1.00 95.12 170 LYS A O 1
ATOM 1358 N N . PRO A 1 171 ? -0.666 -5.710 14.710 1.00 96.38 171 PRO A N 1
ATOM 1359 C CA . PRO A 1 171 ? 0.594 -6.465 14.688 1.00 96.38 171 PRO A CA 1
ATOM 1360 C C . PRO A 1 171 ? 1.733 -5.702 15.388 1.00 96.38 171 PRO A C 1
ATOM 1362 O O . PRO A 1 171 ? 1.776 -4.473 15.363 1.00 96.38 171 PRO A O 1
ATOM 1365 N N . THR A 1 172 ? 2.684 -6.423 15.984 1.00 95.12 172 THR A N 1
ATOM 1366 C CA . THR A 1 172 ? 3.942 -5.842 16.481 1.00 95.12 172 THR A CA 1
ATOM 1367 C C . THR A 1 172 ? 4.981 -5.755 15.360 1.00 95.12 172 THR A C 1
ATOM 1369 O O . THR A 1 172 ? 4.918 -6.487 14.371 1.00 95.12 172 THR A O 1
ATOM 1372 N N . LEU A 1 173 ? 6.019 -4.928 15.535 1.00 93.12 173 LEU A N 1
ATOM 1373 C CA . LEU A 1 173 ? 7.159 -4.900 14.605 1.00 93.12 173 LEU A CA 1
ATOM 1374 C C . LEU A 1 173 ? 7.854 -6.264 14.474 1.00 93.12 173 LEU A C 1
ATOM 1376 O O . LEU A 1 173 ? 8.431 -6.551 13.428 1.00 93.12 173 LEU A O 1
ATOM 1380 N N . ASN A 1 174 ? 7.816 -7.100 15.516 1.00 92.81 174 ASN A N 1
ATOM 1381 C CA . ASN A 1 174 ? 8.381 -8.443 15.455 1.00 92.81 174 ASN A CA 1
ATOM 1382 C C . ASN A 1 174 ? 7.533 -9.374 14.579 1.00 92.81 174 ASN A C 1
ATOM 1384 O O . ASN A 1 174 ? 8.097 -10.092 13.760 1.00 92.81 174 ASN A O 1
ATOM 1388 N N . ASP A 1 175 ? 6.202 -9.302 14.691 1.00 94.25 175 ASP A N 1
ATOM 1389 C CA . ASP A 1 175 ? 5.293 -10.059 13.819 1.00 94.25 175 ASP A CA 1
ATOM 1390 C C . ASP A 1 175 ? 5.555 -9.700 12.343 1.00 94.25 175 ASP A C 1
ATOM 1392 O O . ASP A 1 175 ? 5.708 -10.578 11.499 1.00 94.25 175 ASP A O 1
ATOM 1396 N N . ILE A 1 176 ? 5.720 -8.405 12.038 1.00 95.31 176 ILE A N 1
ATOM 1397 C CA . ILE A 1 176 ? 6.027 -7.923 10.679 1.00 95.31 176 ILE A CA 1
ATOM 1398 C C . ILE A 1 176 ? 7.391 -8.441 10.192 1.00 95.31 176 ILE A C 1
ATOM 1400 O O . ILE A 1 176 ? 7.507 -8.900 9.057 1.00 95.31 176 ILE A O 1
ATOM 1404 N N . LYS A 1 177 ? 8.429 -8.398 11.041 1.00 93.69 177 LYS A N 1
ATOM 1405 C CA . LYS A 1 177 ? 9.771 -8.918 10.712 1.00 93.69 177 LYS A CA 1
ATOM 1406 C C . LYS A 1 177 ? 9.768 -10.413 10.420 1.00 93.69 177 LYS A C 1
ATOM 1408 O O . LYS A 1 177 ? 10.491 -10.848 9.529 1.00 93.69 177 LYS A O 1
ATOM 1413 N N . GLN A 1 178 ? 8.964 -11.189 11.143 1.00 92.06 178 GLN A N 1
ATOM 1414 C CA . GLN A 1 178 ? 8.849 -12.627 10.912 1.00 92.06 178 GLN A CA 1
ATOM 1415 C C . GLN A 1 178 ? 8.266 -12.946 9.532 1.00 92.06 178 GLN A C 1
ATOM 1417 O O . GLN A 1 178 ? 8.764 -13.865 8.891 1.00 92.06 178 GLN A O 1
ATOM 1422 N N . ILE A 1 179 ? 7.279 -12.172 9.058 1.00 92.69 179 ILE A N 1
ATOM 1423 C CA . ILE A 1 179 ? 6.743 -12.309 7.690 1.00 92.69 179 ILE A CA 1
ATOM 1424 C C . ILE A 1 179 ? 7.750 -11.824 6.639 1.00 92.69 179 ILE A C 1
ATOM 1426 O O . ILE A 1 179 ? 7.911 -12.425 5.581 1.00 92.69 179 ILE A O 1
ATOM 1430 N N . TYR A 1 180 ? 8.435 -10.709 6.908 1.00 92.62 180 TYR A N 1
ATOM 1431 C CA . TYR A 1 180 ? 9.395 -10.155 5.953 1.00 92.62 180 TYR A CA 1
ATOM 1432 C C . TYR A 1 180 ? 10.585 -11.104 5.726 1.00 92.62 180 TYR A C 1
ATOM 1434 O O . TYR A 1 180 ? 11.019 -11.279 4.587 1.00 92.62 180 TYR A O 1
ATOM 1442 N N . GLY A 1 181 ? 11.056 -11.754 6.795 1.00 87.19 181 GLY A N 1
ATOM 1443 C CA . GLY A 1 181 ? 12.080 -12.796 6.782 1.00 87.19 181 GLY A CA 1
ATOM 1444 C C . GLY A 1 181 ? 13.140 -12.569 7.862 1.00 87.19 181 GLY A C 1
ATOM 1445 O O . GLY A 1 181 ? 13.747 -11.502 7.936 1.00 87.19 181 GLY A O 1
ATOM 1446 N N . ALA A 1 182 ? 13.417 -13.595 8.675 1.00 57.84 182 ALA A N 1
ATOM 1447 C CA . ALA A 1 182 ? 14.292 -13.515 9.856 1.00 57.84 182 ALA A CA 1
ATOM 1448 C C . ALA A 1 182 ? 15.769 -13.139 9.570 1.00 57.84 182 ALA A C 1
ATOM 1450 O O . ALA A 1 182 ? 16.497 -12.803 10.501 1.00 57.84 182 ALA A O 1
ATOM 1451 N N . GLY A 1 183 ? 16.212 -13.177 8.306 1.00 55.22 183 GLY A N 1
ATOM 1452 C CA . GLY A 1 183 ? 17.556 -12.763 7.871 1.00 55.22 183 GLY A CA 1
ATOM 1453 C C . GLY A 1 183 ? 17.619 -11.402 7.167 1.00 55.22 183 GLY A C 1
ATOM 1454 O O . GLY A 1 183 ? 18.708 -10.927 6.846 1.00 55.22 183 GLY A O 1
ATOM 1455 N N . ALA A 1 184 ? 16.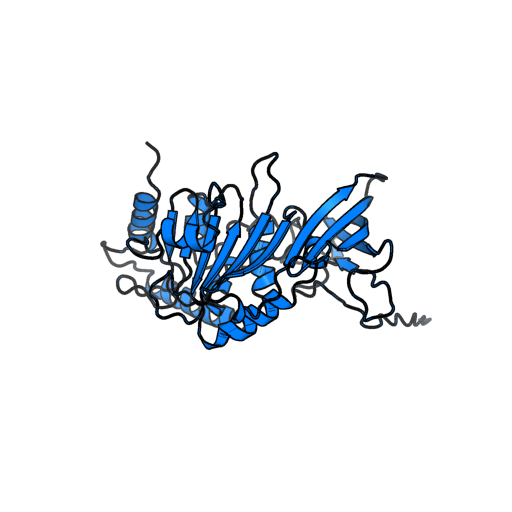477 -10.764 6.906 1.00 62.06 184 ALA A N 1
ATOM 1456 C CA . ALA A 1 184 ? 16.439 -9.470 6.245 1.00 62.06 184 ALA A CA 1
ATOM 1457 C C . ALA A 1 184 ? 16.695 -8.367 7.284 1.00 62.06 184 ALA A C 1
ATOM 1459 O O . ALA A 1 184 ? 15.920 -8.216 8.221 1.00 62.06 184 ALA A O 1
ATOM 1460 N N . GLY A 1 185 ? 17.799 -7.622 7.142 1.00 69.69 185 GLY A N 1
ATOM 1461 C CA . GLY A 1 185 ? 18.313 -6.698 8.166 1.00 69.69 185 GLY A CA 1
ATOM 1462 C C . GLY A 1 185 ? 17.268 -5.754 8.783 1.00 69.69 185 GLY A C 1
ATOM 1463 O O . GLY A 1 185 ? 16.732 -6.013 9.860 1.00 69.69 185 GLY A O 1
ATOM 1464 N N . SER A 1 186 ? 17.007 -4.616 8.140 1.00 84.12 186 SER A N 1
ATOM 1465 C CA . SER A 1 186 ? 15.977 -3.659 8.565 1.00 84.12 186 SER A CA 1
ATOM 1466 C C . SER A 1 186 ? 14.731 -3.780 7.692 1.00 84.12 186 SER A C 1
ATOM 1468 O O . SER A 1 186 ? 14.847 -3.921 6.474 1.00 84.12 186 SER A O 1
ATOM 1470 N N . LEU A 1 187 ? 13.547 -3.652 8.300 1.00 91.62 187 LEU A N 1
ATOM 1471 C CA . LEU A 1 187 ? 12.301 -3.498 7.547 1.00 91.62 187 LEU A CA 1
ATOM 1472 C C . LEU A 1 187 ? 12.388 -2.275 6.616 1.00 91.62 187 LEU A C 1
ATOM 1474 O O . LEU A 1 187 ? 12.973 -1.259 7.008 1.00 91.62 187 LEU A O 1
ATOM 1478 N N . PRO A 1 188 ? 11.778 -2.336 5.422 1.00 94.00 188 PRO A N 1
ATOM 1479 C CA . PRO A 1 188 ? 11.552 -1.157 4.600 1.00 94.00 188 PRO A CA 1
ATOM 1480 C C . PRO A 1 188 ? 10.793 -0.078 5.376 1.00 94.00 188 PRO A C 1
ATOM 1482 O O . PRO A 1 188 ? 9.960 -0.384 6.232 1.00 94.00 188 PRO A O 1
ATOM 1485 N N . THR A 1 189 ? 11.090 1.186 5.071 1.00 95.62 189 THR A N 1
ATOM 1486 C CA . THR A 1 189 ? 10.607 2.349 5.829 1.00 95.62 189 THR A CA 1
ATOM 1487 C C . THR A 1 189 ? 9.094 2.365 5.994 1.00 95.62 189 THR A C 1
ATOM 1489 O O . THR A 1 189 ? 8.613 2.690 7.075 1.00 95.62 189 THR A O 1
ATOM 1492 N N . THR A 1 190 ? 8.350 2.018 4.939 1.00 97.38 190 THR A N 1
ATOM 1493 C CA . THR A 1 190 ? 6.887 1.967 4.952 1.00 97.38 190 THR A CA 1
ATOM 1494 C C . THR A 1 190 ? 6.412 0.532 4.764 1.00 97.38 190 THR A C 1
ATOM 1496 O O . THR A 1 190 ? 6.768 -0.131 3.790 1.00 97.38 190 THR A O 1
ATOM 1499 N N . THR A 1 191 ? 5.556 0.077 5.678 1.00 98.00 191 THR A N 1
ATOM 1500 C CA . THR A 1 191 ? 4.802 -1.174 5.580 1.00 98.00 191 THR A CA 1
ATOM 1501 C C . THR A 1 191 ? 3.309 -0.875 5.683 1.00 98.00 191 THR A C 1
ATOM 1503 O O . THR A 1 191 ? 2.854 -0.283 6.663 1.00 98.00 191 THR A O 1
ATOM 1506 N N . ILE A 1 192 ? 2.537 -1.298 4.686 1.00 97.88 192 ILE A N 1
ATOM 1507 C CA . ILE A 1 192 ? 1.070 -1.289 4.718 1.00 97.88 192 ILE A CA 1
ATOM 1508 C C . ILE A 1 192 ? 0.601 -2.728 4.925 1.00 97.88 192 ILE A C 1
ATOM 1510 O O . ILE A 1 192 ? 1.075 -3.630 4.242 1.00 97.88 192 ILE A O 1
ATOM 1514 N N . ILE A 1 193 ? -0.322 -2.947 5.860 1.00 98.44 193 ILE A N 1
ATOM 1515 C CA . ILE A 1 193 ? -0.826 -4.284 6.206 1.00 98.44 193 ILE A CA 1
ATOM 1516 C C . ILE A 1 193 ? -2.338 -4.293 6.037 1.00 98.44 193 ILE A C 1
ATOM 1518 O O . ILE A 1 193 ? -3.044 -3.459 6.607 1.00 98.44 193 ILE A O 1
ATOM 1522 N N . LEU A 1 194 ? -2.823 -5.236 5.238 1.00 98.12 194 LEU A N 1
ATOM 1523 C CA . LEU A 1 194 ? -4.215 -5.364 4.835 1.00 98.12 194 LEU A CA 1
ATOM 1524 C C . LEU A 1 194 ? -4.724 -6.766 5.220 1.00 98.12 194 LEU A C 1
ATOM 1526 O O . LEU A 1 194 ? -4.558 -7.706 4.438 1.00 98.12 194 LEU A O 1
ATOM 1530 N N . PRO A 1 195 ? -5.340 -6.942 6.405 1.00 98.12 195 PRO A N 1
ATOM 1531 C CA . PRO A 1 195 ? -6.084 -8.159 6.720 1.00 98.12 195 PRO A CA 1
ATOM 1532 C C . PRO A 1 195 ? -7.283 -8.272 5.776 1.00 98.12 195 PRO A C 1
ATOM 1534 O O . PRO A 1 195 ? -8.175 -7.419 5.778 1.00 98.12 195 PRO A O 1
ATOM 1537 N N . LEU A 1 196 ? -7.276 -9.275 4.906 1.00 97.19 196 LEU A N 1
ATOM 1538 C CA . LEU A 1 196 ? -8.185 -9.337 3.768 1.00 97.19 196 LEU A CA 1
ATOM 1539 C C . LEU A 1 196 ? -9.595 -9.764 4.185 1.00 97.19 196 LEU A C 1
ATOM 1541 O O . LEU A 1 196 ? -9.785 -10.670 4.996 1.00 97.19 196 LEU A O 1
ATOM 1545 N N . LYS A 1 197 ? -10.600 -9.157 3.550 1.00 95.81 197 LYS A N 1
ATOM 1546 C CA . LYS A 1 197 ? -11.979 -9.651 3.565 1.00 95.81 197 LYS A CA 1
ATOM 1547 C C . LYS A 1 197 ? -12.005 -11.068 2.958 1.00 95.81 197 LYS A C 1
ATOM 1549 O O . LYS A 1 197 ? -11.321 -11.298 1.954 1.00 95.81 197 LYS A O 1
ATOM 1554 N N . PRO A 1 198 ? -12.782 -12.021 3.509 1.00 96.25 198 PRO A N 1
ATOM 1555 C CA . PRO A 1 198 ? -12.764 -13.413 3.049 1.00 96.25 198 PRO A CA 1
ATOM 1556 C C . PRO A 1 198 ? -13.018 -13.602 1.547 1.00 96.25 198 PRO A C 1
ATOM 1558 O O . PRO A 1 198 ? -12.351 -14.409 0.901 1.00 96.25 198 PRO A O 1
ATOM 1561 N N . ASP A 1 199 ? -13.927 -12.817 0.966 1.00 94.44 199 ASP A N 1
ATOM 1562 C CA . ASP A 1 199 ? -14.260 -12.852 -0.461 1.00 94.44 199 ASP A CA 1
ATOM 1563 C C . ASP A 1 199 ? -13.157 -12.266 -1.362 1.00 94.44 199 ASP A C 1
ATOM 1565 O O . ASP A 1 199 ? -13.154 -12.500 -2.570 1.00 94.44 199 ASP A O 1
ATOM 1569 N N . LYS A 1 200 ? -12.198 -11.530 -0.790 1.00 93.75 200 LYS A N 1
ATOM 1570 C CA . LYS A 1 200 ? -11.116 -10.860 -1.525 1.00 93.75 200 LYS A CA 1
ATOM 1571 C C . LYS A 1 200 ? -9.828 -11.665 -1.600 1.00 93.75 200 LYS A C 1
ATOM 1573 O O . LYS A 1 200 ? -9.011 -11.382 -2.471 1.00 93.75 200 LYS A O 1
ATOM 1578 N N . VAL A 1 201 ? -9.660 -12.704 -0.781 1.00 94.56 201 VAL A N 1
ATOM 1579 C CA . VAL A 1 201 ? -8.432 -13.520 -0.767 1.00 94.56 201 VAL A CA 1
ATOM 1580 C C . VAL A 1 201 ? -8.129 -14.119 -2.143 1.00 94.56 201 VAL A C 1
ATOM 1582 O O . VAL A 1 201 ? -7.027 -13.944 -2.660 1.00 94.56 201 VAL A O 1
ATOM 1585 N N . LYS A 1 202 ? -9.106 -14.791 -2.769 1.00 93.31 202 LYS A N 1
ATOM 1586 C CA . LYS A 1 202 ? -8.909 -15.429 -4.083 1.00 93.31 202 LYS A CA 1
ATOM 1587 C C . LYS A 1 202 ? -8.617 -14.404 -5.193 1.00 93.31 202 LYS A C 1
ATOM 1589 O O . LYS A 1 202 ? -7.602 -14.582 -5.866 1.00 93.31 202 LYS A O 1
ATOM 1594 N N . PRO A 1 203 ? -9.411 -13.323 -5.368 1.00 92.25 203 PRO A N 1
ATOM 1595 C CA . PRO A 1 203 ? -9.095 -12.279 -6.345 1.00 92.25 203 PRO A CA 1
ATOM 1596 C C . PRO A 1 203 ? -7.715 -11.645 -6.147 1.00 92.25 203 PRO A C 1
ATOM 1598 O O . PRO A 1 203 ? -7.002 -11.427 -7.122 1.00 92.25 203 PRO A O 1
ATOM 1601 N N . VAL A 1 204 ? -7.312 -11.378 -4.898 1.00 92.88 204 VAL A N 1
ATOM 1602 C CA . VAL A 1 204 ? -5.995 -10.797 -4.596 1.00 92.88 204 VAL A CA 1
ATOM 1603 C C . VAL A 1 204 ? -4.877 -11.748 -5.016 1.00 92.88 204 VAL A C 1
ATOM 1605 O O . VAL A 1 204 ? -3.983 -11.333 -5.747 1.00 92.88 204 VAL A O 1
ATOM 1608 N N . LYS A 1 205 ? -4.950 -13.029 -4.631 1.00 93.50 205 LYS A N 1
ATOM 1609 C CA . LYS A 1 205 ? -3.969 -14.050 -5.037 1.00 93.50 205 LYS A CA 1
ATOM 1610 C C . LYS A 1 205 ? -3.875 -14.203 -6.558 1.00 93.50 205 LYS A C 1
ATOM 1612 O O . LYS A 1 205 ? -2.773 -14.295 -7.097 1.00 93.50 205 LYS A O 1
ATOM 1617 N N . GLN A 1 206 ? -5.013 -14.189 -7.255 1.00 90.69 206 GLN A N 1
ATOM 1618 C CA . GLN A 1 206 ? -5.060 -14.249 -8.719 1.00 90.69 206 GLN A CA 1
ATOM 1619 C C . GLN A 1 206 ? -4.386 -13.033 -9.359 1.00 90.69 206 GLN A C 1
ATOM 1621 O O . GLN A 1 206 ? -3.545 -13.204 -10.238 1.00 90.69 206 GLN A O 1
ATOM 1626 N N . GLN A 1 207 ? -4.699 -11.818 -8.893 1.00 88.56 207 GLN A N 1
ATOM 1627 C CA . GLN A 1 207 ? -4.064 -10.607 -9.414 1.00 88.56 207 GLN A CA 1
ATOM 1628 C C . GLN A 1 207 ? -2.554 -10.604 -9.157 1.00 88.56 207 GLN A C 1
ATOM 1630 O O . GLN A 1 207 ? -1.792 -10.343 -10.085 1.00 88.56 207 GLN A O 1
ATOM 1635 N N . LEU A 1 208 ? -2.117 -10.970 -7.949 1.00 90.75 208 LEU A N 1
ATOM 1636 C CA . LEU A 1 208 ? -0.699 -11.100 -7.598 1.00 90.75 208 LEU A CA 1
ATOM 1637 C C . LEU A 1 208 ? 0.040 -12.123 -8.479 1.00 90.75 208 LEU A C 1
ATOM 1639 O O . LEU A 1 208 ? 1.171 -11.874 -8.879 1.00 90.75 208 LEU A O 1
ATOM 1643 N N . SER A 1 209 ? -0.614 -13.231 -8.839 1.00 88.62 209 SER A N 1
ATOM 1644 C CA . SER A 1 209 ? -0.033 -14.271 -9.708 1.00 88.62 209 SER A CA 1
ATOM 1645 C C . SER A 1 209 ? -0.007 -13.891 -11.192 1.00 88.62 209 SER A C 1
ATOM 1647 O O . SER A 1 209 ? 0.722 -14.500 -11.968 1.00 88.62 209 SER A O 1
ATOM 1649 N N . SER A 1 210 ? -0.820 -12.910 -11.596 1.00 84.88 210 SER A N 1
ATOM 1650 C CA . SER A 1 210 ? -0.925 -12.418 -12.978 1.00 84.88 210 SER A CA 1
ATOM 1651 C C . SER A 1 210 ? 0.033 -11.266 -13.302 1.00 84.88 210 SER A C 1
ATOM 1653 O O . SER A 1 210 ? -0.077 -10.643 -14.358 1.00 84.88 210 SER A O 1
ATOM 1655 N N . ILE A 1 211 ? 0.951 -10.936 -12.389 1.00 83.56 211 ILE A N 1
ATOM 1656 C CA . ILE A 1 211 ? 1.878 -9.822 -12.582 1.00 83.56 211 ILE A CA 1
ATOM 1657 C C . ILE A 1 211 ? 2.883 -10.169 -13.667 1.00 83.56 211 ILE A C 1
ATOM 1659 O O . ILE A 1 211 ? 3.680 -11.094 -13.536 1.00 83.56 211 ILE A O 1
ATOM 1663 N N . HIS A 1 212 ? 2.874 -9.355 -14.715 1.00 80.75 212 HIS A N 1
ATOM 1664 C CA . HIS A 1 212 ? 3.840 -9.443 -15.793 1.00 80.75 212 HIS A CA 1
ATOM 1665 C C . HIS A 1 212 ? 5.008 -8.468 -15.572 1.00 80.75 212 HIS A C 1
ATOM 1667 O O . HIS A 1 212 ? 4.789 -7.354 -15.080 1.00 80.75 212 HIS A O 1
ATOM 1673 N N . PRO A 1 213 ? 6.239 -8.834 -15.974 1.00 81.12 213 PRO A N 1
ATOM 1674 C CA . PRO A 1 213 ? 7.417 -7.963 -15.901 1.00 81.12 213 PRO A CA 1
ATOM 1675 C C . PRO A 1 213 ? 7.195 -6.572 -16.505 1.00 81.12 213 PRO A C 1
ATOM 1677 O O . PRO A 1 213 ? 7.714 -5.569 -16.010 1.00 81.12 213 PRO A O 1
ATOM 1680 N N . GLU A 1 214 ? 6.356 -6.493 -17.537 1.00 82.62 214 GLU A N 1
ATOM 1681 C CA . GLU A 1 214 ? 6.037 -5.269 -18.258 1.00 82.62 214 GLU A CA 1
ATOM 1682 C C . GLU A 1 214 ? 5.324 -4.195 -17.426 1.00 82.62 214 GLU A C 1
ATOM 1684 O O . GLU A 1 214 ? 5.294 -3.035 -17.839 1.00 82.62 214 GLU A O 1
ATOM 1689 N N . VAL A 1 215 ? 4.842 -4.524 -16.221 1.00 82.56 215 VAL A N 1
ATOM 1690 C CA . VAL A 1 215 ? 4.354 -3.534 -15.245 1.00 82.56 215 VAL A CA 1
ATOM 1691 C C . VAL A 1 215 ? 5.412 -2.459 -14.956 1.00 82.56 215 VAL A C 1
ATOM 1693 O O . VAL A 1 215 ? 5.055 -1.303 -14.742 1.00 82.56 215 VAL A O 1
ATOM 1696 N N . LEU A 1 216 ? 6.710 -2.794 -15.002 1.00 84.56 216 LEU A N 1
ATOM 1697 C CA . LEU A 1 216 ? 7.797 -1.840 -14.750 1.00 84.56 216 LEU A CA 1
ATOM 1698 C C . LEU A 1 216 ? 8.201 -0.988 -15.970 1.00 84.56 216 LEU A C 1
ATOM 1700 O O . LEU A 1 216 ? 8.989 -0.057 -15.796 1.00 84.56 216 LEU A O 1
ATOM 1704 N N . LEU A 1 217 ? 7.689 -1.261 -17.182 1.00 82.19 217 LEU A N 1
ATOM 1705 C CA . LEU A 1 217 ? 8.120 -0.572 -18.415 1.00 82.19 217 LEU A CA 1
ATOM 1706 C C . LEU A 1 217 ? 7.920 0.941 -18.351 1.00 82.19 217 LEU A C 1
ATOM 1708 O O . LEU A 1 217 ? 8.782 1.706 -18.783 1.00 82.19 217 LEU A O 1
ATOM 1712 N N . PHE A 1 218 ? 6.768 1.365 -17.837 1.00 81.12 218 PHE A N 1
ATOM 1713 C CA . PHE A 1 218 ? 6.347 2.763 -17.900 1.00 81.12 218 PHE A CA 1
ATOM 1714 C C . PHE A 1 218 ? 6.550 3.518 -16.590 1.00 81.12 218 PHE A C 1
ATOM 1716 O O . PHE A 1 218 ? 6.562 4.750 -16.600 1.00 81.12 218 PHE A O 1
ATOM 1723 N N . LEU A 1 219 ? 6.780 2.808 -15.481 1.00 84.50 219 LEU A N 1
ATOM 1724 C CA . LEU A 1 219 ? 7.082 3.433 -14.194 1.00 84.50 219 LEU A CA 1
ATOM 1725 C C . LEU A 1 219 ? 8.362 4.267 -14.304 1.00 84.50 219 LEU A C 1
ATOM 1727 O O . LEU A 1 219 ? 9.283 3.930 -15.041 1.00 84.50 219 LEU A O 1
ATOM 1731 N N . SER A 1 220 ? 8.448 5.375 -13.581 1.00 82.00 220 SER A N 1
ATOM 1732 C CA . SER A 1 220 ? 9.595 6.286 -13.622 1.00 82.00 220 SER A CA 1
ATOM 1733 C C . SER A 1 220 ? 10.533 6.095 -12.431 1.00 82.00 220 SER A C 1
ATOM 1735 O O . SER A 1 220 ? 11.750 6.148 -12.619 1.00 82.00 220 SER A O 1
ATOM 1737 N N . LYS A 1 221 ? 10.023 5.728 -11.248 1.00 88.56 221 LYS A N 1
ATOM 1738 C CA . LYS A 1 221 ? 10.803 5.590 -10.012 1.00 88.56 221 LYS A CA 1
ATOM 1739 C C . LYS A 1 221 ? 11.005 4.148 -9.576 1.00 88.56 221 LYS A C 1
ATOM 1741 O O . LYS A 1 221 ? 12.157 3.763 -9.401 1.00 88.56 221 LYS A O 1
ATOM 1746 N N . ILE A 1 222 ? 9.948 3.342 -9.438 1.00 91.62 222 ILE A N 1
ATOM 1747 C CA . ILE A 1 222 ? 10.052 1.953 -8.946 1.00 91.62 222 ILE A CA 1
ATOM 1748 C C . ILE A 1 222 ? 10.977 1.148 -9.852 1.00 91.62 222 ILE A C 1
ATOM 1750 O O . ILE A 1 222 ? 10.745 1.088 -11.052 1.00 91.62 222 ILE A O 1
ATOM 1754 N N . ARG A 1 223 ? 12.045 0.557 -9.309 1.00 92.81 223 ARG A N 1
ATOM 1755 C CA . ARG A 1 223 ? 13.032 -0.240 -10.066 1.00 92.81 223 ARG A CA 1
ATOM 1756 C C . ARG A 1 223 ? 12.970 -1.729 -9.764 1.00 92.81 223 ARG A C 1
ATOM 1758 O O . ARG A 1 223 ? 13.589 -2.522 -10.467 1.00 92.81 223 ARG A O 1
ATOM 1765 N N . HIS A 1 224 ? 12.278 -2.099 -8.700 1.00 94.38 224 HIS A N 1
ATOM 1766 C CA . HIS A 1 224 ? 12.125 -3.478 -8.288 1.00 94.38 224 HIS A CA 1
ATOM 1767 C C . HIS A 1 224 ? 10.708 -3.717 -7.792 1.00 94.38 224 HIS A C 1
ATOM 1769 O O . HIS A 1 224 ? 10.203 -2.922 -6.998 1.00 94.38 224 HIS A O 1
ATOM 1775 N N . LEU A 1 225 ? 10.096 -4.798 -8.258 1.00 93.81 225 LEU A N 1
ATOM 1776 C CA . LEU A 1 225 ? 8.810 -5.270 -7.781 1.00 93.81 225 LEU A CA 1
ATOM 1777 C C . LEU A 1 225 ? 8.906 -6.763 -7.509 1.00 93.81 225 LEU A C 1
ATOM 1779 O O . LEU A 1 225 ? 9.270 -7.518 -8.405 1.00 93.81 225 LEU A O 1
ATOM 1783 N N . SER A 1 226 ? 8.560 -7.187 -6.302 1.00 94.19 226 SER A N 1
ATOM 1784 C CA . SER A 1 226 ? 8.517 -8.602 -5.942 1.00 94.19 226 SER A CA 1
ATOM 1785 C C . SER A 1 226 ? 7.168 -8.980 -5.353 1.00 94.19 226 SER A C 1
ATOM 1787 O O . SER A 1 226 ? 6.500 -8.178 -4.697 1.00 94.19 226 SER A O 1
ATOM 1789 N N . VAL A 1 227 ? 6.769 -10.223 -5.592 1.00 94.06 227 VAL A N 1
ATOM 1790 C CA . VAL A 1 227 ? 5.597 -10.852 -4.995 1.00 94.06 227 VAL A CA 1
ATOM 1791 C C . VAL A 1 227 ? 5.996 -12.222 -4.486 1.00 94.06 227 VAL A C 1
ATOM 1793 O O . VAL A 1 227 ? 6.620 -12.994 -5.211 1.00 94.06 227 VAL A O 1
ATOM 1796 N N . ARG A 1 228 ? 5.616 -12.536 -3.249 1.00 93.38 228 ARG A N 1
ATOM 1797 C CA . ARG A 1 228 ? 5.707 -13.891 -2.702 1.00 93.38 228 ARG A CA 1
ATOM 1798 C C . ARG A 1 228 ? 4.519 -14.216 -1.807 1.00 93.38 228 ARG A C 1
ATOM 1800 O O . ARG A 1 228 ? 3.839 -13.326 -1.296 1.00 93.38 228 ARG A O 1
ATOM 1807 N N . GLU A 1 229 ? 4.294 -15.506 -1.611 1.00 93.75 229 GLU A N 1
ATOM 1808 C CA . GLU A 1 229 ? 3.412 -16.023 -0.572 1.00 93.75 229 GLU A CA 1
ATOM 1809 C C . GLU A 1 229 ? 4.246 -16.714 0.506 1.00 93.75 229 GLU A C 1
ATOM 1811 O O . GLU A 1 229 ? 5.234 -17.383 0.207 1.00 93.75 229 GLU A O 1
ATOM 1816 N N . ASP A 1 230 ? 3.874 -16.483 1.758 1.00 90.62 230 ASP A N 1
ATOM 1817 C CA . ASP A 1 230 ? 4.633 -16.895 2.931 1.00 90.62 230 ASP A CA 1
ATOM 1818 C C . ASP A 1 230 ? 3.686 -17.515 3.964 1.00 90.62 230 ASP A C 1
ATOM 1820 O O . ASP A 1 230 ? 3.140 -16.842 4.841 1.00 90.62 230 ASP A O 1
ATOM 1824 N N . ASN A 1 231 ? 3.441 -18.814 3.822 1.00 87.25 231 ASN A N 1
ATOM 1825 C CA . ASN A 1 231 ? 2.653 -19.611 4.758 1.00 87.25 231 ASN A CA 1
ATOM 1826 C C . ASN A 1 231 ? 3.570 -20.478 5.631 1.00 87.25 231 ASN A C 1
ATOM 1828 O O . ASN A 1 231 ? 4.707 -20.758 5.259 1.00 87.25 231 ASN A O 1
ATOM 1832 N N . GLU A 1 232 ? 3.068 -20.923 6.788 1.00 83.06 232 GLU A N 1
ATOM 1833 C CA . GLU A 1 232 ? 3.808 -21.858 7.655 1.00 83.06 232 GLU A CA 1
ATOM 1834 C C . GLU A 1 232 ? 4.145 -23.164 6.932 1.00 83.06 232 GLU A C 1
ATOM 1836 O O . GLU A 1 232 ? 5.231 -23.707 7.115 1.00 83.06 232 GLU A O 1
ATOM 1841 N N . ASP A 1 233 ? 3.218 -23.626 6.091 1.00 83.94 233 ASP A N 1
ATOM 1842 C CA . ASP A 1 233 ? 3.419 -24.727 5.163 1.00 83.94 233 ASP A CA 1
ATOM 1843 C C . ASP A 1 233 ? 3.624 -24.175 3.740 1.00 83.94 233 ASP A C 1
ATOM 1845 O O . ASP A 1 233 ? 2.666 -23.671 3.136 1.00 83.94 233 ASP A O 1
ATOM 1849 N N . PRO A 1 234 ? 4.847 -24.254 3.183 1.00 82.50 234 PRO A N 1
ATOM 1850 C CA . PRO A 1 234 ? 5.129 -23.811 1.823 1.00 82.50 234 PRO A CA 1
ATOM 1851 C C . PRO A 1 234 ? 4.315 -24.538 0.744 1.00 82.50 234 PRO A C 1
ATOM 1853 O O . PRO A 1 234 ? 4.112 -23.964 -0.324 1.00 82.50 234 PRO A O 1
ATOM 1856 N N . GLU A 1 235 ? 3.821 -25.759 0.991 1.00 82.50 235 GLU A N 1
ATOM 1857 C CA . GLU A 1 235 ? 2.991 -26.498 0.023 1.00 82.50 235 GLU A CA 1
ATOM 1858 C C . GLU A 1 235 ? 1.610 -25.855 -0.178 1.00 82.50 235 GLU A C 1
ATOM 1860 O O . GLU A 1 235 ? 0.966 -26.048 -1.209 1.00 82.50 235 GLU A O 1
ATOM 1865 N N . MET A 1 236 ? 1.175 -25.024 0.773 1.00 83.00 236 MET A N 1
ATOM 1866 C CA . MET A 1 236 ? -0.075 -24.263 0.692 1.00 83.00 236 MET A CA 1
ATOM 1867 C C . MET A 1 236 ? 0.068 -22.968 -0.118 1.00 83.00 236 MET A C 1
ATOM 1869 O O . MET A 1 236 ? -0.913 -22.239 -0.304 1.00 83.00 236 MET A O 1
ATOM 1873 N N . ASN A 1 237 ? 1.276 -22.658 -0.600 1.00 86.12 237 ASN A N 1
ATOM 1874 C CA . ASN A 1 237 ? 1.507 -21.502 -1.450 1.00 86.12 237 ASN A CA 1
ATOM 1875 C C . ASN A 1 237 ? 0.882 -21.723 -2.830 1.00 86.12 237 ASN A C 1
ATOM 1877 O O . ASN A 1 237 ? 1.111 -22.711 -3.520 1.00 86.12 237 ASN A O 1
ATOM 1881 N N . THR A 1 238 ? 0.085 -20.749 -3.236 1.00 88.25 238 THR A N 1
ATOM 1882 C CA . THR A 1 238 ? -0.709 -20.751 -4.471 1.00 88.25 238 THR A CA 1
ATOM 1883 C C . THR A 1 238 ? -0.367 -19.578 -5.380 1.00 88.25 238 THR A C 1
ATOM 1885 O O . THR A 1 238 ? -0.757 -19.575 -6.545 1.00 88.25 238 THR A O 1
ATOM 1888 N N . VAL A 1 239 ? 0.322 -18.565 -4.849 1.00 86.50 239 VAL A N 1
ATOM 1889 C CA . VAL A 1 239 ? 0.798 -17.420 -5.621 1.00 86.50 239 VAL A CA 1
ATOM 1890 C C . VAL A 1 239 ? 2.147 -17.737 -6.241 1.00 86.50 239 VAL A C 1
ATOM 1892 O O . VAL A 1 239 ? 3.074 -18.168 -5.557 1.00 86.50 239 VAL A O 1
ATOM 1895 N N . ASN A 1 240 ? 2.268 -17.456 -7.537 1.00 84.31 240 ASN A N 1
ATOM 1896 C CA . ASN A 1 240 ? 3.544 -17.543 -8.236 1.00 84.31 240 ASN A CA 1
ATOM 1897 C C . ASN A 1 240 ? 4.479 -16.456 -7.704 1.00 84.31 240 ASN A C 1
ATOM 1899 O O . ASN A 1 240 ? 4.207 -15.265 -7.881 1.00 84.31 240 ASN A O 1
ATOM 1903 N N . ALA A 1 241 ? 5.566 -16.861 -7.043 1.00 84.75 241 ALA A N 1
ATOM 1904 C CA . ALA A 1 241 ? 6.556 -15.904 -6.588 1.00 84.75 241 ALA A CA 1
ATOM 1905 C C . ALA A 1 241 ? 7.273 -15.328 -7.809 1.00 84.75 241 ALA A C 1
ATOM 1907 O O . ALA A 1 241 ? 7.804 -16.079 -8.629 1.00 84.75 241 ALA A O 1
ATOM 1908 N N . VAL A 1 242 ? 7.290 -14.003 -7.918 1.00 87.19 242 VAL A N 1
ATOM 1909 C CA . VAL A 1 242 ? 7.952 -13.295 -9.012 1.00 87.19 242 VAL A CA 1
ATOM 1910 C C . VAL A 1 242 ? 8.806 -12.172 -8.452 1.00 87.19 242 VAL A C 1
ATOM 1912 O O . VAL A 1 242 ? 8.411 -11.463 -7.528 1.00 87.19 242 VAL A O 1
ATOM 1915 N N . SER A 1 243 ? 9.996 -12.011 -9.010 1.00 88.75 243 SER A N 1
ATOM 1916 C CA . SER A 1 243 ? 10.921 -10.938 -8.671 1.00 88.75 243 SER A CA 1
ATOM 1917 C C . SER A 1 243 ? 11.316 -10.233 -9.954 1.00 88.75 243 SER A C 1
ATOM 1919 O O . SER A 1 243 ? 11.976 -10.832 -10.797 1.00 88.75 243 SER A O 1
ATOM 1921 N N . ILE A 1 244 ? 10.857 -8.994 -10.124 1.00 86.88 244 ILE A N 1
ATOM 1922 C CA . ILE A 1 244 ? 11.008 -8.207 -11.345 1.00 86.88 244 ILE A CA 1
ATOM 1923 C C . ILE A 1 244 ? 11.949 -7.045 -11.058 1.00 86.88 244 ILE A C 1
ATOM 1925 O O . ILE A 1 244 ? 11.742 -6.249 -10.136 1.00 86.88 244 ILE A O 1
ATOM 1929 N N . SER A 1 245 ? 12.983 -6.912 -11.872 1.00 87.50 245 SER A N 1
ATOM 1930 C CA . SER A 1 245 ? 13.926 -5.801 -11.808 1.00 87.50 245 SER A CA 1
ATOM 1931 C C . SER A 1 245 ? 13.932 -5.054 -13.125 1.00 87.50 245 SER A C 1
ATOM 1933 O O . SER A 1 245 ? 13.743 -5.655 -14.178 1.00 87.50 245 SER A O 1
ATOM 1935 N N . ARG A 1 246 ? 14.174 -3.742 -13.069 1.00 85.31 246 ARG A N 1
ATOM 1936 C CA . ARG A 1 246 ? 14.487 -2.968 -14.266 1.00 85.31 246 ARG A CA 1
ATOM 1937 C C . ARG A 1 246 ? 15.797 -2.214 -14.146 1.00 85.31 246 ARG A C 1
ATOM 1939 O O . ARG A 1 246 ? 16.076 -1.581 -13.123 1.00 85.31 246 ARG A O 1
ATOM 1946 N N . GLU A 1 247 ? 16.533 -2.205 -15.244 1.00 82.38 247 GLU A N 1
ATOM 1947 C CA . GLU A 1 247 ? 17.748 -1.420 -15.417 1.00 82.38 247 GLU A CA 1
ATOM 1948 C C . GLU A 1 247 ? 17.671 -0.624 -16.717 1.00 82.38 247 GLU A C 1
ATOM 1950 O O . GLU A 1 247 ? 17.127 -1.081 -17.722 1.00 82.38 247 GLU A O 1
ATOM 1955 N N . ILE A 1 248 ? 18.178 0.608 -16.685 1.00 77.00 248 ILE A N 1
ATOM 1956 C CA . ILE A 1 248 ? 18.188 1.496 -17.847 1.00 77.00 248 ILE A CA 1
ATOM 1957 C C . ILE A 1 248 ? 19.632 1.626 -18.305 1.00 77.00 248 ILE A C 1
ATOM 1959 O O . ILE A 1 248 ? 20.445 2.260 -17.632 1.00 77.00 248 ILE A O 1
ATOM 1963 N N . ASN A 1 249 ? 19.925 1.061 -19.473 1.00 65.50 249 ASN A N 1
ATOM 1964 C CA . ASN A 1 249 ? 21.199 1.253 -20.145 1.00 65.50 249 ASN A CA 1
ATOM 1965 C C . ASN A 1 249 ? 21.086 2.497 -21.032 1.00 65.50 249 ASN A C 1
ATOM 1967 O O . ASN A 1 249 ? 20.357 2.532 -22.030 1.00 65.50 249 ASN A O 1
ATOM 1971 N N . PHE A 1 250 ? 21.770 3.568 -20.626 1.00 56.19 250 PHE A N 1
ATOM 1972 C CA . PHE A 1 250 ? 21.727 4.847 -21.326 1.00 56.19 250 PHE A CA 1
ATOM 1973 C C . PHE A 1 250 ? 22.465 4.762 -22.667 1.00 56.19 250 PHE A C 1
ATOM 1975 O O . PHE A 1 250 ? 23.689 4.772 -22.729 1.00 56.19 250 PHE A O 1
ATOM 1982 N N . CYS A 1 251 ? 21.699 4.770 -23.754 1.00 51.06 251 CYS A N 1
ATOM 1983 C CA . CYS A 1 251 ? 22.149 5.183 -25.082 1.00 51.06 251 CYS A CA 1
ATOM 1984 C C . CYS A 1 251 ? 21.250 6.332 -25.555 1.00 51.06 251 CYS A C 1
ATOM 1986 O O . CYS A 1 251 ? 20.427 6.179 -26.455 1.00 51.06 251 CYS A O 1
ATOM 1988 N N . THR A 1 252 ? 21.357 7.487 -24.895 1.00 52.28 252 THR A N 1
ATOM 1989 C CA . THR A 1 252 ? 20.531 8.656 -25.220 1.00 52.28 252 THR A CA 1
ATOM 1990 C C . THR A 1 252 ? 20.939 9.244 -26.569 1.00 52.28 252 THR A C 1
ATOM 1992 O O . THR A 1 252 ? 21.961 9.919 -26.671 1.00 52.28 252 THR A O 1
ATOM 1995 N N . ARG A 1 253 ? 20.106 9.073 -27.599 1.00 54.50 253 ARG A N 1
ATOM 1996 C CA . ARG A 1 253 ? 20.077 10.011 -28.728 1.00 54.50 253 ARG A CA 1
ATOM 1997 C C . ARG A 1 253 ? 19.119 11.132 -28.348 1.00 54.50 253 ARG A C 1
ATOM 1999 O O . ARG A 1 253 ? 17.917 11.020 -28.557 1.00 54.50 253 ARG A O 1
ATOM 2006 N N . LYS A 1 254 ? 19.644 12.178 -27.707 1.00 56.47 254 LYS A N 1
ATOM 2007 C CA . LYS A 1 254 ? 18.845 13.361 -27.374 1.00 56.47 254 LYS A CA 1
ATOM 2008 C C . LYS A 1 254 ? 18.605 14.161 -28.646 1.00 56.47 254 LYS A C 1
ATOM 2010 O O . LYS A 1 254 ? 19.544 14.713 -29.210 1.00 56.47 254 LYS A O 1
ATOM 2015 N N . ASN A 1 255 ? 17.351 14.232 -29.068 1.00 58.59 255 ASN A N 1
ATOM 2016 C CA . ASN A 1 255 ? 16.872 15.330 -29.898 1.00 58.59 255 ASN A CA 1
ATOM 2017 C C . ASN A 1 255 ? 15.957 16.195 -29.018 1.00 58.59 255 ASN A C 1
ATOM 2019 O O . ASN A 1 255 ? 15.420 15.677 -28.042 1.00 58.59 255 ASN A O 1
ATOM 2023 N N . MET A 1 256 ? 15.790 17.488 -29.312 1.00 62.00 256 MET A N 1
ATOM 2024 C CA . MET A 1 256 ? 15.222 18.470 -28.359 1.00 62.00 256 MET A CA 1
ATOM 2025 C C . MET A 1 256 ? 13.902 18.044 -27.679 1.00 62.00 256 MET A C 1
ATOM 2027 O O . MET A 1 256 ? 13.669 18.438 -26.541 1.00 62.00 256 MET A O 1
ATOM 2031 N N . ASN A 1 257 ? 13.092 17.191 -28.323 1.00 69.50 257 ASN A N 1
ATOM 2032 C CA . ASN A 1 257 ? 11.783 16.759 -27.819 1.00 69.50 257 ASN A CA 1
ATOM 2033 C C . ASN A 1 257 ? 11.629 15.234 -27.635 1.00 69.50 257 ASN A C 1
ATOM 2035 O O . ASN A 1 257 ? 10.553 14.790 -27.231 1.00 69.50 257 ASN A O 1
ATOM 2039 N N . ALA A 1 258 ? 12.653 14.426 -27.939 1.00 77.44 258 ALA A N 1
ATOM 2040 C CA . ALA A 1 258 ? 12.559 12.963 -27.917 1.00 77.44 258 ALA A CA 1
ATOM 2041 C C . ALA A 1 258 ? 13.787 12.299 -27.276 1.00 77.44 258 ALA A C 1
ATOM 2043 O O . ALA A 1 258 ? 14.934 12.669 -27.534 1.00 77.44 258 ALA A O 1
ATOM 2044 N N . GLU A 1 259 ? 13.521 11.276 -26.468 1.00 80.88 259 GLU A N 1
ATOM 2045 C CA . GLU A 1 259 ? 14.498 10.460 -25.757 1.00 80.88 259 GLU A CA 1
ATOM 2046 C C . GLU A 1 259 ? 14.335 8.993 -26.165 1.00 80.88 259 GLU A C 1
ATOM 2048 O O . GLU A 1 259 ? 13.226 8.456 -26.176 1.00 80.88 259 GLU A O 1
ATOM 2053 N N . SER A 1 260 ? 15.447 8.325 -26.470 1.00 82.38 260 SER A N 1
ATOM 2054 C CA . SER A 1 260 ? 15.490 6.877 -26.681 1.00 82.38 260 SER A CA 1
ATOM 2055 C C . SER A 1 260 ? 16.437 6.219 -25.683 1.00 82.38 260 SER A C 1
ATOM 2057 O O . SER A 1 260 ? 17.527 6.744 -25.446 1.00 82.38 260 SER A O 1
ATOM 2059 N N . TYR A 1 261 ? 16.054 5.073 -25.125 1.00 83.94 261 TYR A N 1
ATOM 2060 C CA . TYR A 1 261 ? 16.887 4.297 -24.201 1.00 83.94 261 TYR A CA 1
ATOM 2061 C C . TYR A 1 261 ? 16.545 2.806 -24.266 1.00 83.94 261 TYR A C 1
ATOM 2063 O O . TYR A 1 261 ? 15.468 2.441 -24.728 1.00 83.94 261 TYR A O 1
ATOM 2071 N N . THR A 1 262 ? 17.454 1.946 -23.803 1.00 83.69 262 THR A N 1
ATOM 2072 C CA . THR A 1 262 ? 17.177 0.511 -23.665 1.00 83.69 262 THR A CA 1
ATOM 2073 C C . THR A 1 262 ? 16.866 0.206 -22.209 1.00 83.69 262 THR A C 1
ATOM 2075 O O . THR A 1 262 ? 17.623 0.581 -21.311 1.00 83.69 262 THR A O 1
ATOM 2078 N N . LEU A 1 263 ? 15.745 -0.465 -21.974 1.00 85.06 263 LEU A N 1
ATOM 2079 C CA . LEU A 1 263 ? 15.324 -0.928 -20.661 1.00 85.06 263 LEU A CA 1
ATOM 2080 C C . LEU A 1 263 ? 15.435 -2.450 -20.622 1.00 85.06 263 LEU A C 1
ATOM 2082 O O . LEU A 1 263 ? 14.889 -3.133 -21.484 1.00 85.06 263 LEU A O 1
ATOM 2086 N N . HIS A 1 264 ? 16.145 -2.970 -19.629 1.00 85.75 264 HIS A N 1
ATOM 2087 C CA . HIS A 1 264 ? 16.267 -4.399 -19.372 1.00 85.75 264 HIS A CA 1
ATOM 2088 C C . HIS A 1 264 ? 15.336 -4.770 -18.230 1.00 85.75 264 HIS A C 1
ATOM 2090 O O . HIS A 1 264 ? 15.353 -4.114 -17.188 1.00 85.75 264 HIS A O 1
ATOM 2096 N N . LEU A 1 265 ? 14.509 -5.785 -18.448 1.00 85.06 265 LEU A N 1
ATOM 2097 C CA . LEU A 1 265 ? 13.708 -6.421 -17.421 1.00 85.06 265 LEU A CA 1
ATOM 2098 C C . LEU A 1 265 ? 14.298 -7.791 -17.133 1.00 85.06 265 LEU A C 1
ATOM 2100 O O . LEU A 1 265 ? 14.553 -8.561 -18.058 1.00 85.06 265 LEU A O 1
ATOM 2104 N N . SER A 1 266 ? 14.460 -8.099 -15.857 1.00 83.19 266 SER A N 1
ATOM 2105 C CA . SER A 1 266 ? 14.768 -9.449 -15.408 1.00 83.19 266 SER A CA 1
ATOM 2106 C C . SER A 1 266 ? 13.639 -9.947 -14.518 1.00 83.19 266 SER A C 1
ATOM 2108 O O . SER A 1 266 ? 13.063 -9.175 -13.744 1.00 83.19 266 SER A O 1
ATOM 2110 N N . ALA A 1 267 ? 13.265 -11.213 -14.693 1.00 82.88 267 ALA A N 1
ATOM 2111 C CA . ALA A 1 267 ? 12.221 -11.860 -13.919 1.00 82.88 267 ALA A CA 1
ATOM 2112 C C . ALA A 1 267 ? 12.661 -13.263 -13.493 1.00 82.88 267 ALA A C 1
ATOM 2114 O O . ALA A 1 267 ? 12.994 -14.104 -14.331 1.00 82.88 267 ALA A O 1
ATOM 2115 N N . GLY A 1 268 ? 12.634 -13.515 -12.186 1.00 78.44 268 GLY A N 1
ATOM 2116 C CA . GLY A 1 268 ? 12.790 -14.849 -11.610 1.00 78.44 268 GLY A CA 1
ATOM 2117 C C . GLY A 1 268 ? 11.454 -15.374 -11.092 1.00 78.44 268 GLY A C 1
ATOM 2118 O O . GLY A 1 268 ? 10.767 -14.660 -10.361 1.00 78.44 268 GLY A O 1
ATOM 2119 N N . GLU A 1 269 ? 11.110 -16.615 -11.445 1.00 78.00 269 GLU A N 1
ATOM 2120 C CA . GLU A 1 269 ? 9.939 -17.342 -10.933 1.00 78.00 269 GLU A CA 1
ATOM 2121 C C . GLU A 1 269 ? 10.409 -18.566 -10.130 1.00 78.00 269 GLU A C 1
ATOM 2123 O O . GLU A 1 269 ? 11.225 -19.343 -10.624 1.00 78.00 269 GLU A O 1
ATOM 2128 N N . ASN A 1 270 ? 9.911 -18.741 -8.898 1.00 66.00 270 ASN A N 1
ATOM 2129 C CA . ASN A 1 270 ? 10.079 -19.948 -8.063 1.00 66.00 270 ASN A CA 1
ATOM 2130 C C . ASN A 1 270 ? 11.497 -20.582 -8.047 1.00 66.00 270 ASN A C 1
ATOM 2132 O O . ASN A 1 270 ? 11.637 -21.802 -8.100 1.00 66.00 270 ASN A O 1
ATOM 2136 N N . GLY A 1 271 ? 12.564 -19.773 -7.988 1.00 58.34 271 GLY A N 1
ATOM 2137 C CA . GLY A 1 271 ? 13.954 -20.264 -7.942 1.00 58.34 271 GLY A CA 1
ATOM 2138 C C . GLY A 1 271 ? 14.493 -20.847 -9.259 1.00 58.34 271 GLY A C 1
ATOM 2139 O O . GLY A 1 271 ? 15.568 -21.444 -9.263 1.00 58.34 271 GLY A O 1
ATOM 2140 N N . GLY A 1 272 ? 13.766 -20.683 -10.368 1.00 62.94 272 GLY A N 1
ATOM 2141 C CA . GLY A 1 272 ? 14.223 -21.015 -11.717 1.00 62.94 272 GLY A CA 1
ATOM 2142 C C . GLY A 1 272 ? 15.262 -20.031 -12.266 1.00 62.94 272 GLY A C 1
ATOM 2143 O O . GLY A 1 272 ? 15.589 -19.023 -11.639 1.00 62.94 272 GLY A O 1
ATOM 2144 N N . SER A 1 273 ? 15.777 -20.319 -13.466 1.00 65.75 273 SER A N 1
ATOM 2145 C CA . SER A 1 273 ? 16.706 -19.427 -14.172 1.00 65.75 273 SER A CA 1
ATOM 2146 C C . SER A 1 273 ? 16.065 -18.059 -14.407 1.00 65.75 273 SER A C 1
ATOM 2148 O O . SER A 1 273 ? 14.975 -17.986 -14.983 1.00 65.75 273 SER A O 1
ATOM 2150 N N . GLU A 1 274 ? 16.756 -16.996 -13.998 1.00 74.25 274 GLU A N 1
ATOM 2151 C CA . GLU A 1 274 ? 16.351 -15.623 -14.281 1.00 74.25 274 GLU A CA 1
ATOM 2152 C C . GLU A 1 274 ? 16.237 -15.441 -15.794 1.00 74.25 274 GLU A C 1
ATOM 2154 O O . GLU A 1 274 ? 17.162 -15.740 -16.552 1.00 74.25 274 GLU A O 1
ATOM 2159 N N . LYS A 1 275 ? 15.056 -15.020 -16.242 1.00 78.31 275 LYS A N 1
ATOM 2160 C CA . LYS A 1 275 ? 14.825 -14.720 -17.645 1.00 78.31 275 LYS A CA 1
ATOM 2161 C C . LYS A 1 275 ? 14.966 -13.216 -17.830 1.00 78.31 275 LYS A C 1
ATOM 2163 O O . LYS A 1 275 ? 14.368 -12.433 -17.090 1.00 78.31 275 LYS A O 1
ATOM 2168 N N . GLU A 1 276 ? 15.718 -12.824 -18.845 1.00 81.00 276 GLU A N 1
ATOM 2169 C CA . GLU A 1 276 ? 15.932 -11.426 -19.198 1.00 81.00 276 GLU A CA 1
ATOM 2170 C C . GLU A 1 276 ? 15.243 -11.092 -20.518 1.00 81.00 276 GLU A C 1
ATOM 2172 O O . GLU A 1 276 ? 15.200 -11.897 -21.447 1.00 81.00 276 GLU A O 1
ATOM 2177 N N . CYS A 1 277 ? 14.691 -9.888 -20.607 1.00 79.62 277 CYS A N 1
ATOM 2178 C CA . CYS A 1 277 ? 14.235 -9.320 -21.863 1.00 79.62 277 CYS A CA 1
ATOM 2179 C C . CYS A 1 277 ? 14.587 -7.838 -21.918 1.00 79.62 277 CYS A C 1
ATOM 2181 O O . CYS A 1 277 ? 14.707 -7.157 -20.899 1.00 79.62 277 CYS A O 1
ATOM 2183 N N . SER A 1 278 ? 14.784 -7.327 -23.128 1.00 83.38 278 SER A N 1
ATOM 2184 C CA . SER A 1 278 ? 15.146 -5.929 -23.329 1.00 83.38 278 SER A CA 1
ATOM 2185 C C . SER A 1 278 ? 14.128 -5.225 -24.210 1.00 83.38 278 SER A C 1
ATOM 2187 O O . SER A 1 278 ? 13.491 -5.837 -25.065 1.00 83.38 278 SER A O 1
ATOM 2189 N N . TYR A 1 279 ? 13.962 -3.928 -23.985 1.00 84.00 279 TYR A N 1
ATOM 2190 C CA . TYR A 1 279 ? 13.004 -3.082 -24.676 1.00 84.00 279 TYR A CA 1
ATOM 2191 C C . TYR A 1 279 ? 13.684 -1.806 -25.146 1.00 84.00 279 TYR A C 1
ATOM 2193 O O . TYR A 1 279 ? 14.305 -1.095 -24.355 1.00 84.00 279 TYR A O 1
ATOM 2201 N N . TYR A 1 280 ? 13.529 -1.483 -26.427 1.00 85.69 280 TYR A N 1
ATOM 2202 C CA . TYR A 1 280 ? 13.820 -0.151 -26.932 1.00 85.69 280 TYR A CA 1
ATOM 2203 C C . TYR A 1 280 ? 12.667 0.774 -26.576 1.00 85.69 280 TYR A C 1
ATOM 2205 O O . TYR A 1 280 ? 11.545 0.622 -27.057 1.00 85.69 280 TYR A O 1
ATOM 2213 N N . MET A 1 281 ? 12.963 1.747 -25.730 1.00 85.81 281 MET A N 1
ATOM 2214 C CA . MET A 1 281 ? 12.021 2.743 -25.261 1.00 85.81 281 MET A CA 1
ATOM 2215 C C . MET A 1 281 ? 12.190 4.010 -26.087 1.00 85.81 281 MET A C 1
ATOM 2217 O O . MET A 1 281 ? 13.304 4.513 -26.251 1.00 85.81 281 MET A O 1
ATOM 2221 N N . TRP A 1 282 ? 11.081 4.547 -26.576 1.00 84.50 282 TRP A N 1
ATOM 2222 C CA . TRP A 1 282 ? 11.021 5.840 -27.239 1.00 84.50 282 TRP A CA 1
ATOM 2223 C C . TRP A 1 282 ? 10.012 6.723 -26.524 1.00 84.50 282 TRP A C 1
ATOM 2225 O O . TRP A 1 282 ? 8.844 6.368 -26.398 1.00 84.50 282 TRP A O 1
ATOM 2235 N N . LYS A 1 283 ? 10.469 7.871 -26.039 1.00 84.62 283 LYS A N 1
ATOM 2236 C CA . LYS A 1 283 ? 9.676 8.815 -25.262 1.00 84.62 283 LYS A CA 1
ATOM 2237 C C . LYS A 1 283 ? 9.716 10.169 -25.948 1.00 84.62 283 LYS A C 1
ATOM 2239 O O . LYS A 1 283 ? 10.795 10.725 -26.130 1.00 84.62 283 LYS A O 1
ATOM 2244 N N . GLN A 1 284 ? 8.560 10.719 -26.297 1.00 82.69 284 GLN A N 1
ATOM 2245 C CA . GLN A 1 284 ? 8.466 12.036 -26.920 1.00 82.69 284 GLN A CA 1
ATOM 2246 C C . GLN A 1 284 ? 7.469 12.925 -26.185 1.00 82.69 284 GLN A C 1
ATOM 2248 O O . GLN A 1 284 ? 6.382 12.488 -25.801 1.00 82.69 284 GLN A O 1
ATOM 2253 N N . LYS A 1 285 ? 7.861 14.187 -26.008 1.00 83.00 285 LYS A N 1
ATOM 2254 C CA . LYS A 1 285 ? 7.022 15.254 -25.470 1.00 83.00 285 LYS A CA 1
ATOM 2255 C C . LYS A 1 285 ? 6.320 15.998 -26.599 1.00 83.00 285 LYS A C 1
ATOM 2257 O O . LYS A 1 285 ? 6.936 16.312 -27.620 1.00 83.00 285 LYS A O 1
ATOM 2262 N N . PHE A 1 286 ? 5.049 16.308 -26.388 1.00 80.44 286 PHE A N 1
ATOM 2263 C CA . PHE A 1 286 ? 4.222 17.084 -27.300 1.00 80.44 286 PHE A CA 1
ATOM 2264 C C . PHE A 1 286 ? 3.548 18.222 -26.531 1.00 80.44 286 PHE A C 1
ATOM 2266 O O . PHE A 1 286 ? 2.967 17.955 -25.480 1.00 80.44 286 PHE A O 1
ATOM 2273 N N . PRO A 1 287 ? 3.584 19.468 -27.028 1.00 81.06 287 PRO A N 1
ATOM 2274 C CA . PRO A 1 287 ? 2.852 20.561 -26.404 1.00 81.06 287 PRO A CA 1
ATOM 2275 C C . PRO A 1 287 ? 1.342 20.344 -26.545 1.00 81.06 287 PRO A C 1
ATOM 2277 O O . PRO A 1 287 ? 0.857 19.908 -27.596 1.00 81.06 287 PRO A O 1
ATOM 2280 N N . VAL A 1 288 ? 0.593 20.674 -25.497 1.00 77.69 288 VAL A N 1
ATOM 2281 C CA . VAL A 1 288 ? -0.870 20.668 -25.529 1.00 77.69 288 VAL A CA 1
ATOM 2282 C C . VAL A 1 288 ? -1.339 21.878 -26.318 1.00 77.69 288 VAL A C 1
ATOM 2284 O O . VAL A 1 288 ? -1.007 23.020 -26.008 1.00 77.69 288 VAL A O 1
ATOM 2287 N N . ARG A 1 289 ? -2.112 21.633 -27.377 1.00 78.00 289 ARG A N 1
ATOM 2288 C CA . ARG A 1 289 ? -2.733 22.718 -28.143 1.00 78.00 289 ARG A CA 1
ATOM 2289 C C . ARG A 1 289 ? -3.866 23.330 -27.325 1.00 78.00 289 ARG A C 1
ATOM 2291 O O . ARG A 1 289 ? -4.621 22.586 -26.707 1.00 78.00 289 ARG A O 1
ATOM 2298 N N . LEU A 1 290 ? -4.027 24.653 -27.395 1.00 73.44 290 LEU A N 1
ATOM 2299 C CA . LEU A 1 290 ? -5.072 25.395 -26.670 1.00 73.44 290 LEU A CA 1
ATOM 2300 C C . LEU A 1 290 ? -6.483 24.831 -26.914 1.00 73.44 290 LEU A C 1
ATOM 2302 O O . LEU A 1 290 ? -7.285 24.763 -25.993 1.00 73.44 290 LEU A O 1
ATOM 2306 N N . GLU A 1 291 ? -6.751 24.355 -28.132 1.00 74.25 291 GLU A N 1
ATOM 2307 C CA . GLU A 1 291 ? -8.012 23.709 -28.533 1.00 74.25 291 GLU A CA 1
ATOM 2308 C C . GLU A 1 291 ? -8.312 22.383 -27.804 1.00 74.25 291 GLU A C 1
ATOM 2310 O O . GLU A 1 291 ? -9.459 21.950 -27.777 1.00 74.25 291 GLU A O 1
ATOM 2315 N N . ASN A 1 292 ? -7.299 21.753 -27.201 1.00 69.62 292 ASN A N 1
ATOM 2316 C CA . ASN A 1 292 ? -7.396 20.468 -26.503 1.00 69.62 292 ASN A CA 1
ATOM 2317 C C . ASN A 1 292 ? -7.260 20.607 -24.975 1.00 69.62 292 ASN A C 1
ATOM 2319 O O . ASN A 1 292 ? -7.176 19.597 -24.271 1.00 69.62 292 ASN A O 1
ATOM 2323 N N . VAL A 1 293 ? -7.210 21.838 -24.451 1.00 68.88 293 VAL A N 1
ATOM 2324 C CA . VAL A 1 293 ? -7.208 22.084 -23.005 1.00 68.88 293 VAL A CA 1
ATOM 2325 C C . VAL A 1 293 ? -8.599 21.780 -22.458 1.00 68.88 293 VAL A C 1
ATOM 2327 O O . VAL A 1 293 ? -9.607 22.269 -22.958 1.00 68.88 293 VAL A O 1
ATOM 2330 N N . VAL A 1 294 ? -8.653 20.961 -21.412 1.00 66.38 294 VAL A N 1
ATOM 2331 C CA . VAL A 1 294 ? -9.892 20.602 -20.715 1.00 66.38 294 VAL A CA 1
ATOM 2332 C C . VAL A 1 294 ? -9.847 21.156 -19.294 1.00 66.38 294 VAL A C 1
ATOM 2334 O O . VAL A 1 294 ? -8.801 21.069 -18.653 1.00 66.38 294 VAL A O 1
ATOM 2337 N N . GLU A 1 295 ? -10.975 21.648 -18.768 1.00 59.09 295 GLU A N 1
ATOM 2338 C CA . GLU A 1 295 ? -11.070 22.283 -17.431 1.00 59.09 295 GLU A CA 1
ATOM 2339 C C . GLU A 1 295 ? -10.433 21.442 -16.303 1.00 59.09 295 GLU A C 1
ATOM 2341 O O . GLU A 1 295 ? -9.890 21.951 -15.326 1.00 59.09 295 GLU A O 1
ATOM 2346 N N . ARG A 1 296 ? -10.452 20.107 -16.425 1.00 56.75 296 ARG A N 1
ATOM 2347 C CA . ARG A 1 296 ? -9.864 19.200 -15.420 1.00 56.75 296 ARG A CA 1
ATOM 2348 C C . ARG A 1 296 ? -8.327 19.142 -15.441 1.00 56.75 296 ARG A C 1
ATOM 2350 O O . ARG A 1 296 ? -7.744 18.619 -14.489 1.00 56.75 296 ARG A O 1
ATOM 2357 N N . ARG A 1 297 ? -7.675 19.641 -16.499 1.00 61.34 297 ARG A N 1
ATOM 2358 C CA . ARG A 1 297 ? -6.224 19.550 -16.761 1.00 61.34 297 ARG A CA 1
ATOM 2359 C C . ARG A 1 297 ? -5.636 20.838 -17.353 1.00 61.34 297 ARG A C 1
ATOM 2361 O O . ARG A 1 297 ? -4.722 20.769 -18.167 1.00 61.34 297 ARG A O 1
ATOM 2368 N N . GLU A 1 298 ? -6.124 21.996 -16.919 1.00 60.22 298 GLU A N 1
ATOM 2369 C CA . GLU A 1 298 ? -5.596 23.303 -17.351 1.00 60.22 298 GLU A CA 1
ATOM 2370 C C . GLU A 1 298 ? -4.088 23.459 -17.084 1.00 60.22 298 GLU A C 1
ATOM 2372 O O . GLU A 1 298 ? -3.389 24.085 -17.870 1.00 60.22 298 GLU A O 1
ATOM 2377 N N . ASP A 1 299 ? -3.567 22.805 -16.038 1.00 64.19 299 ASP A N 1
ATOM 2378 C CA . ASP A 1 299 ? -2.146 22.853 -15.655 1.00 64.19 299 ASP A CA 1
ATOM 2379 C C . ASP A 1 299 ? -1.229 21.934 -16.496 1.00 64.19 299 ASP A C 1
ATOM 2381 O O . ASP A 1 299 ? -0.048 21.776 -16.180 1.00 64.19 299 ASP A O 1
ATOM 2385 N N . VAL A 1 300 ? -1.761 21.227 -17.501 1.00 66.31 300 VAL A N 1
ATOM 2386 C CA . VAL A 1 300 ? -0.983 20.274 -18.306 1.00 66.31 300 VAL A CA 1
ATOM 2387 C C . VAL A 1 300 ? -0.576 20.922 -19.626 1.00 66.31 300 VAL A C 1
ATOM 2389 O O . VAL A 1 300 ? -1.352 20.963 -20.574 1.00 66.31 300 VAL A O 1
ATOM 2392 N N . GLU A 1 301 ? 0.672 21.380 -19.692 1.00 69.25 301 GLU A N 1
ATOM 2393 C CA . GLU A 1 301 ? 1.238 22.073 -20.861 1.00 69.25 301 GLU A CA 1
ATOM 2394 C C . GLU A 1 301 ? 1.849 21.119 -21.904 1.00 69.25 301 GLU A C 1
ATOM 2396 O O . GLU A 1 301 ? 1.925 21.443 -23.090 1.00 69.25 301 GLU A O 1
ATOM 2401 N N . GLU A 1 302 ? 2.262 19.919 -21.486 1.00 71.81 302 GLU A N 1
ATOM 2402 C CA . GLU A 1 302 ? 2.902 18.910 -22.337 1.00 71.81 302 GLU A CA 1
ATOM 2403 C C . GLU A 1 302 ? 2.329 17.518 -22.065 1.00 71.81 302 GLU A C 1
ATOM 2405 O O . GLU A 1 302 ? 2.099 17.144 -20.913 1.00 71.81 302 GLU A O 1
ATOM 2410 N N . TRP A 1 303 ? 2.131 16.715 -23.113 1.00 72.62 303 TRP A N 1
ATOM 2411 C CA . TRP A 1 303 ? 1.793 15.295 -23.005 1.00 72.62 303 TRP A CA 1
ATOM 2412 C C . TRP A 1 303 ? 2.963 14.448 -23.488 1.00 72.62 303 TRP A C 1
ATOM 2414 O O . TRP A 1 303 ? 3.667 14.791 -24.439 1.00 72.62 303 TRP A O 1
ATOM 2424 N N . VAL A 1 304 ? 3.176 13.320 -22.818 1.00 74.00 304 VAL A N 1
ATOM 2425 C CA . VAL A 1 304 ? 4.293 12.420 -23.097 1.00 74.00 304 VAL A CA 1
ATOM 2426 C C . VAL A 1 304 ? 3.754 11.121 -23.668 1.00 74.00 304 VAL A C 1
ATOM 2428 O O . VAL A 1 304 ? 2.959 10.445 -23.020 1.00 74.00 304 VAL A O 1
ATOM 2431 N N . ILE A 1 305 ? 4.225 10.751 -24.855 1.00 80.38 305 ILE A N 1
ATOM 2432 C CA . ILE A 1 305 ? 3.999 9.423 -25.430 1.00 80.38 305 ILE A CA 1
ATOM 2433 C C . ILE A 1 305 ? 5.240 8.587 -25.154 1.00 80.38 305 ILE A C 1
ATOM 2435 O O . ILE A 1 305 ? 6.355 9.032 -25.425 1.00 80.38 305 ILE A O 1
ATOM 2439 N N . THR A 1 306 ? 5.050 7.380 -24.620 1.00 79.62 306 THR A N 1
ATOM 2440 C CA . THR A 1 306 ? 6.135 6.400 -24.474 1.00 79.62 306 THR A CA 1
ATOM 2441 C C . THR A 1 306 ? 5.774 5.126 -25.222 1.00 79.62 306 THR A C 1
ATOM 2443 O O . THR A 1 306 ? 4.732 4.535 -24.962 1.00 79.62 306 THR A O 1
ATOM 2446 N N . LEU A 1 307 ? 6.635 4.699 -26.138 1.00 84.12 307 LEU A N 1
ATOM 2447 C CA . LEU A 1 307 ? 6.536 3.439 -26.866 1.00 84.12 307 LEU A CA 1
ATOM 2448 C C . LEU A 1 307 ? 7.647 2.502 -26.392 1.00 84.12 307 LEU A C 1
ATOM 2450 O O . LEU A 1 307 ? 8.780 2.942 -26.204 1.00 84.12 307 LEU A O 1
ATOM 2454 N N . ALA A 1 308 ? 7.327 1.226 -26.218 1.00 83.75 308 ALA A N 1
ATOM 2455 C CA . ALA A 1 308 ? 8.286 0.176 -25.914 1.00 83.75 308 ALA A CA 1
ATOM 2456 C C . ALA A 1 308 ? 8.232 -0.890 -27.008 1.00 83.75 308 ALA A C 1
ATOM 2458 O O . ALA A 1 308 ? 7.190 -1.506 -27.251 1.00 83.75 308 ALA A O 1
ATOM 2459 N N . PHE A 1 309 ? 9.371 -1.107 -27.655 1.00 83.62 309 PHE A N 1
ATOM 2460 C CA . PHE A 1 309 ? 9.555 -2.123 -28.679 1.00 83.62 309 PHE A CA 1
ATOM 2461 C C . PHE A 1 309 ? 10.400 -3.253 -28.091 1.00 83.62 309 PHE A C 1
ATOM 2463 O O . PHE A 1 309 ? 11.515 -2.982 -27.641 1.00 83.62 309 PHE A O 1
ATOM 2470 N N . PRO A 1 310 ? 9.911 -4.501 -28.059 1.00 81.44 310 PRO A N 1
ATOM 2471 C CA . PRO A 1 310 ? 10.711 -5.617 -27.577 1.00 81.44 310 PRO A CA 1
ATOM 2472 C C . PRO A 1 310 ? 11.942 -5.797 -28.470 1.00 81.44 310 PRO A C 1
ATOM 2474 O O . PRO A 1 310 ? 11.857 -5.803 -29.698 1.00 81.44 310 PRO A O 1
ATOM 2477 N N . ASN A 1 311 ? 13.091 -5.935 -27.828 1.00 72.00 311 ASN A N 1
ATOM 2478 C CA . ASN A 1 311 ? 14.366 -6.244 -28.438 1.00 72.00 311 ASN A CA 1
ATOM 2479 C C . ASN A 1 311 ? 14.704 -7.689 -28.039 1.00 72.00 311 ASN A C 1
ATOM 2481 O O . ASN A 1 311 ? 15.204 -7.902 -26.934 1.00 72.00 311 ASN A O 1
ATOM 2485 N N . GLN A 1 312 ? 14.409 -8.644 -28.940 1.00 63.53 312 GLN A N 1
ATOM 2486 C CA . GLN A 1 312 ? 14.498 -10.122 -28.805 1.00 63.53 312 GLN A CA 1
ATOM 2487 C C . GLN A 1 312 ? 13.212 -10.847 -28.326 1.00 63.53 312 GLN A C 1
ATOM 2489 O O . GLN A 1 312 ? 12.144 -10.239 -28.226 1.00 63.53 312 GLN A O 1
ATOM 2494 N N . GLU A 1 313 ? 13.291 -12.178 -28.146 1.00 56.91 313 GLU A N 1
ATOM 2495 C CA . GLU A 1 313 ? 12.182 -13.056 -27.724 1.00 56.91 313 GLU A CA 1
ATOM 2496 C C . GLU A 1 313 ? 11.701 -12.740 -26.290 1.00 56.91 313 GLU A C 1
ATOM 2498 O O . GLU A 1 313 ? 12.477 -12.348 -25.420 1.00 56.91 313 GLU A O 1
ATOM 2503 N N . ARG A 1 314 ? 10.388 -12.873 -26.046 1.00 57.12 314 ARG A N 1
ATOM 2504 C CA . ARG A 1 314 ? 9.735 -12.529 -24.765 1.00 57.12 314 ARG A CA 1
ATOM 2505 C C . ARG A 1 314 ? 9.975 -13.598 -23.691 1.00 57.12 314 ARG A C 1
ATOM 2507 O O . ARG A 1 314 ? 10.207 -14.762 -23.990 1.00 57.12 314 ARG A O 1
ATOM 2514 N N . LEU A 1 315 ? 9.763 -13.216 -22.427 1.00 56.62 315 LEU A N 1
ATOM 2515 C CA . LEU A 1 315 ? 9.877 -14.081 -21.238 1.00 56.62 315 LEU A CA 1
ATOM 2516 C C . LEU A 1 315 ? 8.847 -15.240 -21.188 1.00 56.62 315 LEU A C 1
ATOM 2518 O O . LEU A 1 315 ? 8.986 -16.152 -20.361 1.00 56.62 315 LEU A O 1
ATOM 2522 N N . GLN A 1 316 ? 7.840 -15.250 -22.077 1.00 52.66 316 GLN A N 1
ATOM 2523 C CA . GLN A 1 316 ? 6.842 -16.320 -22.190 1.00 52.66 316 GLN A CA 1
ATOM 2524 C C . GLN A 1 316 ? 6.604 -16.798 -23.633 1.00 52.66 316 GLN A C 1
ATOM 2526 O O . GLN A 1 316 ? 6.276 -16.025 -24.535 1.00 52.66 316 GLN A O 1
ATOM 2531 N N . SER A 1 317 ? 6.710 -18.122 -23.784 1.00 47.53 317 SER A N 1
ATOM 2532 C CA . SER A 1 317 ? 6.238 -18.941 -24.901 1.00 47.53 317 SER A CA 1
ATOM 2533 C C . SER A 1 317 ? 4.705 -18.990 -24.881 1.00 47.53 317 SER A C 1
ATOM 2535 O O . SER A 1 317 ? 4.127 -19.491 -23.919 1.00 47.53 317 SER A O 1
ATOM 2537 N N . GLY A 1 318 ? 4.031 -18.446 -25.901 1.00 42.62 318 GLY A N 1
ATOM 2538 C CA . GLY A 1 318 ? 2.575 -18.614 -26.029 1.00 42.62 318 GLY A CA 1
ATOM 2539 C C . GLY A 1 318 ? 1.832 -17.685 -26.995 1.00 42.62 318 GLY A C 1
ATOM 2540 O O . GLY A 1 318 ? 0.731 -18.023 -27.413 1.00 42.62 318 GLY A O 1
ATOM 2541 N N . SER A 1 319 ? 2.395 -16.543 -27.408 1.00 38.81 319 SER A N 1
ATOM 2542 C CA . SER A 1 319 ? 1.771 -15.695 -28.442 1.00 38.81 319 SER A CA 1
ATOM 2543 C C . SER A 1 319 ? 2.808 -15.135 -29.418 1.00 38.81 319 SER A C 1
ATOM 2545 O O . SER A 1 319 ? 3.794 -14.521 -29.021 1.00 38.81 319 SER A O 1
ATOM 2547 N N . SER A 1 320 ? 2.595 -15.393 -30.712 1.00 40.47 320 SER A N 1
ATOM 2548 C CA . SER A 1 320 ? 3.598 -15.312 -31.786 1.00 40.47 320 SER A CA 1
ATOM 2549 C C . SER A 1 320 ? 3.883 -13.908 -32.330 1.00 40.47 320 SER A C 1
ATOM 2551 O O . SER A 1 320 ? 4.312 -13.789 -33.476 1.00 40.47 320 SER A O 1
ATOM 2553 N N . PHE A 1 321 ? 3.634 -12.838 -31.570 1.00 44.94 321 PHE A N 1
ATOM 2554 C CA . PHE A 1 321 ? 3.903 -11.483 -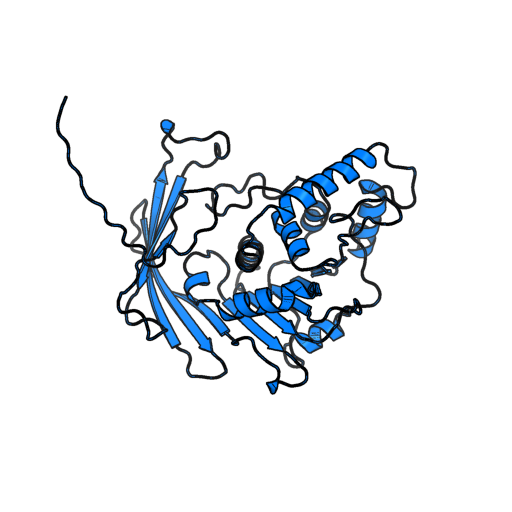32.059 1.00 44.94 321 PHE A CA 1
ATOM 2555 C C . PHE A 1 321 ? 4.599 -10.610 -31.006 1.00 44.94 321 PHE A C 1
ATOM 2557 O O . PHE A 1 321 ? 4.153 -10.566 -29.852 1.00 44.94 321 PHE A O 1
ATOM 2564 N N . PRO A 1 322 ? 5.672 -9.887 -31.387 1.00 51.16 322 PRO A N 1
ATOM 2565 C CA . PRO A 1 322 ? 6.262 -8.855 -30.548 1.00 51.16 322 PRO A CA 1
ATOM 2566 C C . PRO A 1 322 ? 5.247 -7.718 -30.407 1.00 51.16 322 PRO A C 1
ATOM 2568 O O . PRO A 1 322 ? 5.065 -6.906 -31.312 1.00 51.16 322 PRO A O 1
ATOM 2571 N N . GLY A 1 323 ? 4.521 -7.694 -29.290 1.00 63.72 323 GLY A N 1
ATOM 2572 C CA . GLY A 1 323 ? 3.599 -6.605 -28.994 1.00 63.72 323 GLY A CA 1
ATOM 2573 C C . GLY A 1 323 ? 4.380 -5.308 -28.812 1.00 63.72 323 GLY A C 1
ATOM 2574 O O . GLY A 1 323 ? 5.274 -5.244 -27.971 1.00 63.72 323 GLY A O 1
ATOM 2575 N N . VAL A 1 324 ? 4.053 -4.281 -29.595 1.00 69.44 324 VAL A N 1
ATOM 2576 C CA . VAL A 1 324 ? 4.462 -2.906 -29.287 1.00 69.44 324 VAL A CA 1
ATOM 2577 C C . VAL A 1 324 ? 3.612 -2.443 -28.114 1.00 69.44 324 VAL A C 1
ATOM 2579 O O . VAL A 1 324 ? 2.384 -2.514 -28.180 1.00 69.44 324 VAL A O 1
ATOM 2582 N N . TYR A 1 325 ? 4.251 -1.964 -27.052 1.00 75.94 325 TYR A N 1
ATOM 2583 C CA . TYR A 1 325 ? 3.540 -1.382 -25.920 1.00 75.94 325 TYR A CA 1
ATOM 2584 C C . TYR A 1 325 ? 3.555 0.132 -26.036 1.00 75.94 325 TYR A C 1
ATOM 2586 O O . TYR A 1 325 ? 4.567 0.729 -26.401 1.00 75.94 325 TYR A O 1
ATOM 2594 N N . ALA A 1 326 ? 2.438 0.758 -25.695 1.00 69.44 326 ALA A N 1
ATOM 2595 C CA . ALA A 1 326 ? 2.315 2.200 -25.715 1.00 69.44 326 ALA A CA 1
ATOM 2596 C C . ALA A 1 326 ? 1.691 2.678 -24.411 1.00 69.44 326 ALA A C 1
ATOM 2598 O O . ALA A 1 326 ? 0.633 2.196 -24.005 1.00 69.44 326 ALA A O 1
ATOM 2599 N N . PHE A 1 327 ? 2.329 3.664 -23.793 1.00 68.44 327 PHE A N 1
ATOM 2600 C CA . PHE A 1 327 ? 1.686 4.505 -22.808 1.00 68.44 327 PHE A CA 1
ATOM 2601 C C . PHE A 1 327 ? 1.177 5.766 -23.500 1.00 68.44 327 PHE A C 1
ATOM 2603 O O . PHE A 1 327 ? 1.958 6.624 -23.929 1.00 68.44 327 PHE A O 1
ATOM 2610 N N . LEU A 1 328 ? -0.149 5.833 -23.628 1.00 62.62 328 LEU A N 1
ATOM 2611 C CA . LEU A 1 328 ? -0.875 6.938 -24.234 1.00 62.62 328 LEU A CA 1
ATOM 2612 C C . LEU A 1 328 ? -1.781 7.566 -23.169 1.00 62.62 328 LEU A C 1
ATOM 2614 O O . LEU A 1 328 ? -2.711 6.895 -22.715 1.00 62.62 328 LEU A O 1
ATOM 2618 N N . PRO A 1 329 ? -1.576 8.836 -22.787 1.00 57.00 329 PRO A N 1
ATOM 2619 C CA . PRO A 1 329 ? -2.443 9.524 -21.834 1.00 57.00 329 PRO A CA 1
ATOM 2620 C C . PRO A 1 329 ? -3.769 9.926 -22.511 1.00 57.00 329 PRO A C 1
ATOM 2622 O O . PRO A 1 329 ? -4.050 11.106 -22.674 1.00 57.00 329 PRO A O 1
ATOM 2625 N N . THR A 1 330 ? -4.557 8.946 -22.966 1.00 47.88 330 THR A N 1
ATOM 2626 C CA . THR A 1 330 ? -5.712 9.157 -23.861 1.00 47.88 330 THR A CA 1
ATOM 2627 C C . THR A 1 330 ? -7.072 9.154 -23.160 1.00 47.88 330 THR A C 1
ATOM 2629 O O . THR A 1 330 ? -7.950 9.869 -23.623 1.00 47.88 330 THR A O 1
ATOM 2632 N N . GLU A 1 331 ? -7.255 8.475 -22.016 1.00 39.44 331 GLU A N 1
ATOM 2633 C CA . GLU A 1 331 ? -8.526 8.494 -21.262 1.00 39.44 331 GLU A CA 1
ATOM 2634 C C . GLU A 1 331 ? -8.352 8.379 -19.732 1.00 39.44 331 GLU A C 1
ATOM 2636 O O . GLU A 1 331 ? -7.311 7.959 -19.226 1.00 39.44 331 GLU A O 1
ATOM 2641 N N . MET A 1 332 ? -9.397 8.748 -18.972 1.00 35.81 332 MET A N 1
ATOM 2642 C CA . MET A 1 332 ? -9.468 8.685 -17.498 1.00 35.81 332 MET A CA 1
ATOM 2643 C C . MET A 1 332 ? -9.608 7.258 -16.914 1.00 35.81 332 MET A C 1
ATOM 2645 O O . MET A 1 332 ? -9.990 7.107 -15.752 1.00 35.81 332 MET A O 1
ATOM 2649 N N . ILE A 1 333 ? -9.301 6.204 -17.676 1.00 29.84 333 ILE A N 1
ATOM 2650 C CA . ILE A 1 333 ? -9.459 4.805 -17.254 1.00 29.84 333 ILE A CA 1
ATOM 2651 C C . ILE A 1 333 ? -8.134 4.055 -17.442 1.00 29.84 333 ILE A C 1
ATOM 2653 O O . ILE A 1 333 ? -7.468 4.165 -18.468 1.00 29.84 333 ILE A O 1
ATOM 2657 N N . LEU A 1 334 ? -7.740 3.302 -16.409 1.00 29.70 334 LEU A N 1
ATOM 2658 C CA . LEU A 1 334 ? -6.570 2.424 -16.390 1.00 29.70 334 LEU A CA 1
ATOM 2659 C C . LEU A 1 334 ? -6.710 1.316 -17.453 1.00 29.70 334 LEU A C 1
ATOM 2661 O O . LEU A 1 334 ? -7.173 0.225 -17.147 1.00 29.70 334 LEU A O 1
ATOM 2665 N N . SER A 1 335 ? -6.240 1.546 -18.677 1.00 28.19 335 SER A N 1
ATOM 2666 C CA . SER A 1 335 ? -5.895 0.461 -19.602 1.00 28.19 335 SER A CA 1
ATOM 2667 C C . SER A 1 335 ? -4.414 0.565 -19.962 1.00 28.19 335 SER A C 1
ATOM 2669 O O . SER A 1 335 ? -4.041 1.150 -20.975 1.00 28.19 335 SER A O 1
ATOM 2671 N N . TRP A 1 336 ? -3.554 0.026 -19.096 1.00 37.81 336 TRP A N 1
ATOM 2672 C CA . TRP A 1 336 ? -2.089 0.092 -19.239 1.00 37.81 336 TRP A CA 1
ATOM 2673 C C . TRP A 1 336 ? -1.507 -0.964 -20.180 1.00 37.81 336 TRP A C 1
ATOM 2675 O O . TRP A 1 336 ? -0.310 -0.977 -20.439 1.00 37.81 336 TRP A O 1
ATOM 2685 N N . LEU A 1 337 ? -2.355 -1.831 -20.724 1.00 35.12 337 LEU A N 1
ATOM 2686 C CA . LEU A 1 337 ? -1.983 -2.886 -21.651 1.00 35.12 337 LEU A CA 1
ATOM 2687 C C . LEU A 1 337 ? -3.091 -3.007 -22.698 1.00 35.12 337 LEU A C 1
ATOM 2689 O O . LEU A 1 337 ? -4.039 -3.767 -22.524 1.00 35.12 337 LEU A O 1
ATOM 2693 N N . HIS A 1 338 ? -2.978 -2.287 -23.815 1.00 36.34 338 HIS A N 1
ATOM 2694 C CA . HIS A 1 338 ? -3.609 -2.768 -25.046 1.00 36.34 338 HIS A CA 1
ATOM 2695 C C . HIS A 1 338 ? -2.761 -3.934 -25.561 1.00 36.34 338 HIS A C 1
ATOM 2697 O O . HIS A 1 338 ? -1.917 -3.792 -26.441 1.00 36.34 338 HIS A O 1
ATOM 2703 N N . GLN A 1 339 ? -2.946 -5.105 -24.952 1.00 30.52 339 GLN A N 1
ATOM 2704 C CA . GLN A 1 339 ? -2.409 -6.350 -25.473 1.00 30.52 339 GLN A CA 1
ATOM 2705 C C . GLN A 1 339 ? -3.202 -6.669 -26.746 1.00 30.52 339 GLN A C 1
ATOM 2707 O O . GLN A 1 339 ? -4.363 -7.057 -26.674 1.00 30.52 339 GLN A O 1
ATOM 2712 N N . GLY A 1 340 ? -2.608 -6.416 -27.913 1.00 29.98 340 GLY A N 1
ATOM 2713 C CA . GLY A 1 340 ? -3.003 -7.031 -29.182 1.00 29.98 340 GLY A CA 1
ATOM 2714 C C . GLY A 1 340 ? -4.501 -7.089 -29.505 1.00 29.98 340 GLY A C 1
ATOM 2715 O O . GLY A 1 340 ? -4.948 -8.102 -30.035 1.00 29.98 340 GLY A O 1
ATOM 2716 N N . ARG A 1 341 ? -5.286 -6.028 -29.272 1.00 23.64 341 ARG A N 1
ATOM 2717 C CA . ARG A 1 341 ? -6.439 -5.816 -30.155 1.00 23.64 341 ARG A CA 1
ATOM 2718 C C . ARG A 1 341 ? -5.884 -5.244 -31.440 1.00 23.64 341 ARG A C 1
ATOM 2720 O O . ARG A 1 341 ? -5.219 -4.214 -31.418 1.00 23.64 341 ARG A O 1
ATOM 2727 N N . GLN A 1 342 ? -6.122 -5.967 -32.527 1.00 24.52 342 GLN A N 1
ATOM 2728 C CA . GLN A 1 342 ? -5.918 -5.533 -33.898 1.00 24.52 342 GLN A CA 1
ATOM 2729 C C . GLN A 1 342 ? -6.361 -4.067 -34.020 1.00 24.52 342 GLN A C 1
ATOM 2731 O O . GLN A 1 342 ? -7.548 -3.774 -34.121 1.00 24.52 342 GLN A O 1
ATOM 2736 N N . LEU A 1 343 ? -5.408 -3.133 -33.973 1.00 25.91 343 LEU A N 1
ATOM 2737 C CA . LEU A 1 343 ? -5.628 -1.779 -34.456 1.00 25.91 343 LEU A CA 1
ATOM 2738 C C . LEU A 1 343 ? -5.628 -1.900 -35.978 1.00 25.91 343 LEU A C 1
ATOM 2740 O O . LEU A 1 343 ? -4.636 -1.625 -36.649 1.00 25.91 343 LEU A O 1
ATOM 2744 N N . SER A 1 344 ? -6.738 -2.401 -36.523 1.00 20.05 344 SER A N 1
ATOM 2745 C CA . SER A 1 344 ? -7.068 -2.222 -37.927 1.00 20.05 344 SER A CA 1
ATOM 2746 C C . SER A 1 344 ? -7.365 -0.740 -38.118 1.00 20.05 344 SER A C 1
ATOM 2748 O O . SER A 1 344 ? -8.507 -0.298 -38.015 1.00 20.05 344 SER A O 1
ATOM 2750 N N . TRP A 1 345 ? -6.323 0.051 -38.357 1.00 24.89 345 TRP A N 1
ATOM 2751 C CA . TRP A 1 345 ? -6.503 1.351 -38.977 1.00 24.89 345 TRP A CA 1
ATOM 2752 C C . TRP A 1 345 ? -6.863 1.101 -40.438 1.00 24.89 345 TRP A C 1
ATOM 2754 O O . TRP A 1 345 ? -5.994 0.957 -41.296 1.00 24.89 345 TRP A O 1
ATOM 2764 N N . THR A 1 346 ? -8.160 1.015 -40.727 1.00 19.22 346 THR A N 1
ATOM 2765 C CA . THR A 1 346 ? -8.642 1.245 -42.085 1.00 19.22 346 THR A CA 1
ATOM 2766 C C . THR A 1 346 ? -8.430 2.728 -42.355 1.00 19.22 346 THR A C 1
ATOM 2768 O O . THR A 1 346 ? -9.144 3.573 -41.820 1.00 19.22 346 THR A O 1
ATOM 2771 N N . ILE A 1 347 ? -7.419 3.059 -43.156 1.00 26.59 347 ILE A N 1
ATOM 2772 C CA . ILE A 1 347 ? -7.294 4.389 -43.747 1.00 26.59 347 ILE A CA 1
ATOM 2773 C C . ILE A 1 347 ? -8.431 4.502 -44.769 1.00 26.59 347 ILE A C 1
ATOM 2775 O O . ILE A 1 347 ? -8.265 4.175 -45.942 1.00 26.59 347 ILE A O 1
ATOM 2779 N N . SER A 1 348 ? -9.621 4.907 -44.326 1.00 22.41 348 SER A N 1
ATOM 2780 C CA . SER A 1 348 ? -10.666 5.358 -45.238 1.00 22.41 348 SER A CA 1
ATOM 2781 C C . SER A 1 348 ? -10.385 6.815 -45.580 1.00 22.41 348 SER A C 1
ATOM 2783 O O . SER A 1 348 ? -10.742 7.732 -44.842 1.00 22.41 348 SER A O 1
ATOM 2785 N N . GLY A 1 349 ? -9.707 7.018 -46.706 1.00 30.67 349 GLY A N 1
ATOM 2786 C CA . GLY A 1 349 ? -9.779 8.284 -47.414 1.00 30.67 349 GLY A CA 1
ATOM 2787 C C . GLY A 1 349 ? -11.176 8.469 -48.008 1.00 30.67 349 GLY A C 1
ATOM 2788 O O . GLY A 1 349 ? -11.671 7.598 -48.716 1.00 30.67 349 GLY A O 1
ATOM 2789 N N . THR A 1 350 ? -11.771 9.629 -47.768 1.00 24.95 350 THR A N 1
ATOM 2790 C CA . THR A 1 350 ? -12.905 10.192 -48.520 1.00 24.95 350 THR A CA 1
ATOM 2791 C C . THR A 1 350 ? -12.675 11.703 -48.528 1.00 24.95 350 THR A C 1
ATOM 2793 O O . THR A 1 350 ? -12.671 12.320 -47.472 1.00 24.95 350 THR A O 1
ATOM 2796 N N . LYS A 1 351 ? -12.126 12.283 -49.606 1.00 24.27 351 LYS A N 1
ATOM 2797 C CA . LYS A 1 351 ? -12.843 12.855 -50.767 1.00 24.27 351 LYS A CA 1
ATOM 2798 C C . LYS A 1 351 ? -14.091 13.669 -50.389 1.00 24.27 351 LYS A C 1
ATOM 2800 O O . LYS A 1 351 ? -15.083 13.063 -50.014 1.00 24.27 351 LYS A O 1
ATOM 2805 N N . GLY A 1 352 ? -14.009 14.979 -50.659 1.00 26.72 352 GLY A N 1
ATOM 2806 C CA . GLY A 1 352 ? -15.092 15.883 -51.083 1.00 26.72 352 GLY A CA 1
ATOM 2807 C C . GLY A 1 352 ? -16.170 16.201 -50.047 1.00 26.72 352 GLY A C 1
ATOM 2808 O O . GLY A 1 352 ? -16.878 15.305 -49.606 1.00 26.72 352 GLY A O 1
ATOM 2809 N N . TYR A 1 353 ? -16.348 17.475 -49.698 1.00 32.47 353 TYR A N 1
ATOM 2810 C CA . TYR A 1 353 ? -16.939 18.495 -50.573 1.00 32.47 353 TYR A CA 1
ATOM 2811 C C . TYR A 1 353 ? -16.202 19.823 -50.425 1.00 32.47 353 TYR A C 1
ATOM 2813 O O . TYR A 1 353 ? -15.656 20.052 -49.321 1.00 32.47 353 TYR A O 1
#

InterPro domains:
  IPR036890 Histidine kinase/HSP90-like ATPase superfamily [G3DSA:3.30.565.10] (10-220)
  IPR036890 Histidine kinase/HSP90-like ATPase superfamily [SSF55874] (30-207)
  IPR052957 Auxin-regulated embryogenesis mediator [PTHR32387] (4-333)
  IPR058210 Sacsin/Nov domain [PF25794] (28-144)